Protein AF-A0A969CYG0-F1 (afdb_monomer)

Foldseek 3Di:
DDDDDDDDDDDDDDDLDDPAQQWADWDAFPVGKIKIWHLFQADAAWWDADPVDPPFIWHKDQGTFMWIRDPSDIDGQATRWIWTAGPRSPPIFTWRDWDADPVRWIKTAGFDQFQCVCCVPTVVPQRHQFIWTAPGRRNYHDIGTLDRVSVVLVVCLPQVDDSHFTFAEWDDDPQKTWTDTLGSQFIWIDHVSDDDIDTPDHDHWDFDQDPVPRDTWIWRFRWHYWDADPVRDIDIHTDTDTPDD

Nearest PDB structures (foldseek):
  8s9p-assembly1_B  TM=4.553E-01  e=5.470E-03  Homo sapiens
  8jxd-assembly1_A-2  TM=4.290E-01  e=2.922E-03  Rattus norvegicus
  8h33-assembly1_J  TM=4.291E-01  e=4.910E-02  Homo sapiens
  2qr5-assembly1_A  TM=2.896E-01  e=1.133E-01  unclassified

Sequence (245 aa):
MSETVEIPQVSRIEVIASNLDSPRKLSFSPDGALYVAEAGRGGTGASIPSPSQPGASLFYGATGAITRIQDGVAERVVTGLPSLALPDGSDAAGVNDIEFDADGNAYAIIGLASNPANRDDLLQVPDFSQLIAIDNFDGGSSWTRLRDFGAYEQNNNPDGQDIITNLYDLLIEDNTAYVIDTGANVLLSQRAFGGEPTLETIFPTRIERDPLTGEEVVRQPVPTSVAVGPDGAFYVCLVCCWAGH

Radius of gyration: 19.71 Å; Cα contacts (8 Å, |Δi|>4): 657; chains: 1; bounding box: 73×38×55 Å

Structure (mmCIF, N/CA/C/O backbone):
data_AF-A0A969CYG0-F1
#
_entry.id   AF-A0A969CYG0-F1
#
loop_
_atom_site.group_PDB
_atom_site.id
_atom_site.type_symbol
_atom_site.label_atom_id
_atom_site.label_alt_id
_atom_site.label_comp_id
_atom_site.label_asym_id
_atom_site.label_entity_id
_atom_site.label_seq_id
_atom_site.pdbx_PDB_ins_code
_atom_site.Cartn_x
_atom_site.Cartn_y
_atom_site.Cartn_z
_atom_site.occupancy
_atom_site.B_iso_or_equiv
_atom_site.auth_seq_id
_atom_site.auth_comp_id
_atom_site.auth_asym_id
_atom_site.auth_atom_id
_atom_site.pdbx_PDB_model_num
ATOM 1 N N . MET A 1 1 ? -53.809 1.728 -24.158 1.00 42.84 1 MET A N 1
ATOM 2 C CA . MET A 1 1 ? -52.365 1.904 -24.405 1.00 42.84 1 MET A CA 1
ATOM 3 C C . MET A 1 1 ? -51.788 2.429 -23.107 1.00 42.84 1 MET A C 1
ATOM 5 O O . MET A 1 1 ? -52.297 3.430 -22.627 1.00 42.84 1 MET A O 1
ATOM 9 N N . SER A 1 2 ? -50.875 1.691 -22.480 1.00 45.25 2 SER A N 1
ATOM 10 C CA . SER A 1 2 ? -50.177 2.137 -21.272 1.00 45.25 2 SER A CA 1
ATOM 11 C C . SER A 1 2 ? -48.814 2.632 -21.727 1.00 45.25 2 SER A C 1
ATOM 13 O O . SER A 1 2 ? -48.084 1.855 -22.338 1.00 45.25 2 SER A O 1
ATOM 15 N N . GLU A 1 3 ? -48.503 3.902 -21.494 1.00 59.47 3 GLU A N 1
ATOM 16 C CA . GLU A 1 3 ? -47.151 4.426 -21.675 1.00 59.47 3 GLU A CA 1
ATOM 17 C C . GLU A 1 3 ? -46.355 4.205 -20.390 1.00 59.47 3 GLU A C 1
ATOM 19 O O . GLU A 1 3 ? -46.802 4.556 -19.297 1.00 59.47 3 GLU A O 1
ATOM 24 N N . THR A 1 4 ? -45.181 3.597 -20.530 1.00 55.12 4 THR A N 1
ATOM 25 C CA . THR A 1 4 ? -44.177 3.539 -19.470 1.00 55.12 4 THR A CA 1
ATOM 26 C C . THR A 1 4 ? -43.411 4.857 -19.497 1.00 55.12 4 THR A C 1
ATOM 28 O O . THR A 1 4 ? -42.774 5.180 -20.496 1.00 55.12 4 THR A O 1
ATOM 31 N N . VAL A 1 5 ? -43.487 5.624 -18.411 1.00 61.22 5 VAL A N 1
ATOM 32 C CA . VAL A 1 5 ? -42.670 6.827 -18.210 1.00 61.22 5 VAL A CA 1
ATOM 33 C C . VAL A 1 5 ? -41.430 6.417 -17.422 1.00 61.22 5 VAL A C 1
ATOM 35 O O . VAL A 1 5 ? -41.532 6.077 -16.244 1.00 61.22 5 VAL A O 1
ATOM 38 N N . GLU A 1 6 ? -40.266 6.432 -18.066 1.00 64.25 6 GLU A N 1
ATOM 39 C CA . GLU A 1 6 ? -38.984 6.321 -17.368 1.00 64.25 6 GLU A CA 1
ATOM 40 C C . GLU A 1 6 ? -38.640 7.659 -16.713 1.00 64.25 6 GLU A C 1
ATOM 42 O O . GLU A 1 6 ? -38.578 8.704 -17.364 1.00 64.25 6 GLU A O 1
ATOM 47 N N . ILE A 1 7 ? -38.430 7.626 -15.399 1.00 64.50 7 ILE A N 1
ATOM 48 C CA . ILE A 1 7 ? -37.984 8.781 -14.623 1.00 64.50 7 ILE A CA 1
ATOM 49 C C . ILE A 1 7 ? -36.451 8.740 -14.594 1.00 64.50 7 ILE A C 1
ATOM 51 O O . ILE A 1 7 ? -35.900 7.691 -14.247 1.00 64.50 7 ILE A O 1
ATOM 55 N N . PRO A 1 8 ? -35.740 9.838 -14.909 1.00 66.31 8 PRO A N 1
ATOM 56 C CA . PRO A 1 8 ? -34.286 9.858 -14.831 1.00 66.31 8 PRO A CA 1
ATOM 57 C C . PRO A 1 8 ? -33.829 9.547 -13.402 1.00 66.31 8 PRO A C 1
ATOM 59 O O . PRO A 1 8 ? -34.196 10.251 -12.459 1.00 66.31 8 PRO A O 1
ATOM 62 N N . GLN A 1 9 ? -33.021 8.500 -13.234 1.00 67.88 9 GLN A N 1
ATOM 63 C CA . GLN A 1 9 ? -32.277 8.267 -11.998 1.00 67.88 9 GLN A CA 1
ATOM 64 C C . GLN A 1 9 ? -31.275 9.414 -11.826 1.00 67.88 9 GLN A C 1
ATOM 66 O O . GLN A 1 9 ? -30.280 9.501 -12.543 1.00 67.88 9 GLN A O 1
ATOM 71 N N . VAL A 1 10 ? -31.552 10.326 -10.894 1.00 70.88 10 VAL A N 1
ATOM 72 C CA . VAL A 1 10 ? -30.600 11.372 -10.514 1.00 70.88 10 VAL A CA 1
ATOM 73 C C . VAL A 1 10 ? -29.569 10.737 -9.588 1.00 70.88 10 VAL A C 1
ATOM 75 O O . VAL A 1 10 ? -29.848 10.485 -8.417 1.00 70.88 10 VAL A O 1
ATOM 78 N N . SER A 1 11 ? -28.377 10.463 -10.111 1.00 78.75 11 SER A N 1
ATOM 79 C CA . SER A 1 11 ? -27.238 10.039 -9.299 1.00 78.75 11 SER A CA 1
ATOM 80 C C . SER A 1 11 ? -26.794 11.196 -8.403 1.00 78.75 11 SER A C 1
ATOM 82 O O . SER A 1 11 ? -26.406 12.257 -8.900 1.00 78.75 11 SER A O 1
ATOM 84 N N . ARG A 1 12 ? -26.840 11.001 -7.084 1.00 83.94 12 ARG A N 1
ATOM 85 C CA . ARG A 1 12 ? -26.286 11.938 -6.101 1.00 83.94 12 ARG A CA 1
ATOM 86 C C . ARG A 1 12 ? -24.905 11.445 -5.682 1.00 83.94 12 ARG A C 1
ATOM 88 O O . ARG A 1 12 ? -24.764 10.296 -5.286 1.00 83.94 12 ARG A O 1
ATOM 95 N N . ILE A 1 13 ? -23.912 12.324 -5.763 1.00 88.12 13 ILE A N 1
ATOM 96 C CA . ILE A 1 13 ? -22.575 12.082 -5.215 1.00 88.12 13 ILE A CA 1
ATOM 97 C C . ILE A 1 13 ? -22.562 12.613 -3.783 1.00 88.12 13 ILE A C 1
ATOM 99 O O . ILE A 1 13 ? -23.007 13.735 -3.529 1.00 88.12 13 ILE A O 1
ATOM 103 N N . GLU A 1 14 ? -22.062 11.804 -2.857 1.00 90.56 14 GLU A N 1
ATOM 104 C CA . GLU A 1 14 ? -21.883 12.160 -1.454 1.00 90.56 14 GLU A CA 1
ATOM 105 C C . GLU A 1 14 ? -20.420 11.965 -1.056 1.00 90.56 14 GLU A C 1
ATOM 107 O O . GLU A 1 14 ? -19.785 10.983 -1.437 1.00 90.56 14 GLU A O 1
ATOM 112 N N . VAL A 1 15 ? -19.882 12.925 -0.304 1.00 92.31 15 VAL A N 1
ATOM 113 C CA . VAL A 1 15 ? -18.536 12.838 0.263 1.00 92.31 15 VAL A CA 1
ATOM 114 C C . VAL A 1 15 ? -18.657 12.199 1.641 1.00 92.31 15 VAL A C 1
ATOM 116 O O . VAL A 1 15 ? -19.144 12.840 2.568 1.00 92.31 15 VAL A O 1
ATOM 119 N N . ILE A 1 16 ? -18.214 10.948 1.765 1.00 93.12 16 ILE A N 1
ATOM 120 C CA . ILE A 1 16 ? -18.274 10.179 3.021 1.00 93.12 16 ILE A CA 1
ATOM 121 C C . ILE A 1 16 ? -17.036 10.371 3.913 1.00 93.12 16 ILE A C 1
ATOM 123 O O . ILE A 1 16 ? -17.085 10.097 5.106 1.00 93.12 16 ILE A O 1
ATOM 127 N N . ALA A 1 17 ? -15.933 10.868 3.345 1.00 95.19 17 ALA A N 1
ATOM 128 C CA . ALA A 1 17 ? -14.718 11.251 4.059 1.00 95.19 17 ALA A CA 1
ATOM 129 C C . ALA A 1 17 ? -13.949 12.324 3.272 1.00 95.19 17 ALA A C 1
ATOM 131 O O . ALA A 1 17 ? -14.023 12.391 2.045 1.00 95.19 17 ALA A O 1
ATOM 132 N N . SER A 1 18 ? -13.209 13.178 3.978 1.00 95.56 18 SER A N 1
ATOM 133 C CA . SER A 1 18 ? -12.360 14.226 3.397 1.00 95.56 18 SER A CA 1
ATOM 134 C C . SER A 1 18 ? -11.133 14.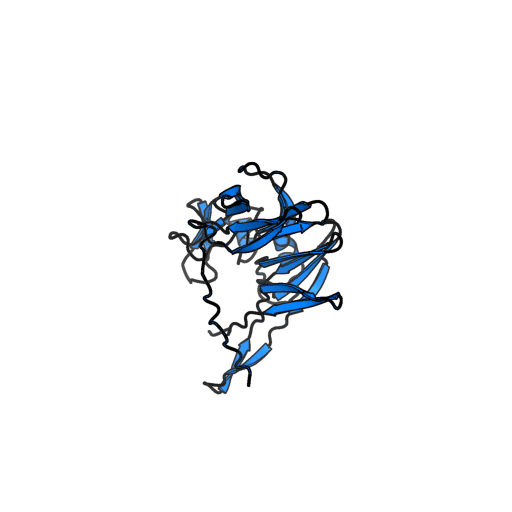464 4.279 1.00 95.56 18 SER A C 1
ATOM 136 O O . SER A 1 18 ? -11.096 13.992 5.413 1.00 95.56 18 SER A O 1
ATOM 138 N N . ASN A 1 19 ? -10.142 15.208 3.774 1.00 95.25 19 ASN A N 1
ATOM 139 C CA . ASN A 1 19 ? -8.866 15.466 4.466 1.00 95.25 19 ASN A CA 1
ATOM 140 C C . ASN A 1 19 ? -8.064 14.187 4.779 1.00 95.25 19 ASN A C 1
ATOM 142 O O . ASN A 1 19 ? -7.380 14.104 5.804 1.00 95.25 19 ASN A O 1
ATOM 146 N N . LEU A 1 20 ? -8.175 13.198 3.888 1.00 97.50 20 LEU A N 1
ATOM 147 C CA . LEU A 1 20 ? -7.344 12.002 3.898 1.00 97.50 20 LEU A CA 1
ATOM 148 C C . LEU A 1 20 ? -5.979 12.303 3.266 1.00 97.50 20 LEU A C 1
ATOM 150 O O . LEU A 1 20 ? -5.883 13.057 2.295 1.00 97.50 20 LEU A O 1
ATOM 154 N N . ASP A 1 21 ? -4.944 11.682 3.808 1.00 98.06 21 ASP A N 1
ATOM 155 C CA . ASP A 1 21 ? -3.547 11.855 3.450 1.00 98.06 21 ASP A CA 1
ATOM 156 C C . ASP A 1 21 ? -3.159 10.801 2.407 1.00 98.06 21 ASP A C 1
ATOM 158 O O . ASP A 1 21 ? -2.820 9.664 2.733 1.00 98.06 21 ASP A O 1
ATOM 162 N N . SER A 1 22 ? -3.230 11.182 1.128 1.00 97.56 22 SER A N 1
ATOM 163 C CA . SER A 1 22 ? -2.937 10.292 -0.005 1.00 97.56 22 SER A CA 1
ATOM 164 C C . SER A 1 22 ? -3.696 8.956 0.083 1.00 97.56 22 SER A C 1
ATOM 166 O O . SER A 1 22 ? -3.056 7.902 0.154 1.00 97.56 22 SER A O 1
ATOM 168 N N . PRO A 1 23 ? -5.047 8.967 0.086 1.00 97.81 23 PRO A N 1
ATOM 169 C CA . PRO A 1 23 ? -5.827 7.736 0.161 1.00 97.81 23 PRO A CA 1
ATOM 170 C C . PRO A 1 23 ? -5.465 6.784 -0.988 1.00 97.81 23 PRO A C 1
ATOM 172 O O . PRO A 1 23 ? -5.135 7.213 -2.102 1.00 97.81 23 PRO A O 1
ATOM 175 N N . ARG A 1 24 ? -5.480 5.488 -0.689 1.00 96.88 24 ARG A N 1
ATOM 176 C CA . ARG A 1 24 ? -5.162 4.381 -1.594 1.00 96.88 24 ARG A CA 1
ATOM 177 C C . ARG A 1 24 ? -6.388 3.479 -1.718 1.00 96.88 24 ARG A C 1
ATOM 179 O O . ARG A 1 24 ? -7.442 3.964 -2.131 1.00 96.88 24 ARG A O 1
ATOM 186 N N . LYS A 1 25 ? -6.254 2.190 -1.409 1.00 96.62 25 LYS A N 1
ATOM 187 C CA . LYS A 1 25 ? -7.344 1.222 -1.493 1.00 96.62 25 LYS A CA 1
ATOM 188 C C . LYS A 1 25 ? -8.284 1.314 -0.297 1.00 96.62 25 LYS A C 1
ATOM 190 O O . LYS A 1 25 ? -8.021 1.997 0.699 1.00 96.62 25 LYS A O 1
ATOM 195 N N . LEU A 1 26 ? -9.428 0.670 -0.480 1.00 96.25 26 LEU A N 1
ATOM 196 C CA . LEU A 1 26 ? -10.540 0.643 0.446 1.00 96.25 26 LEU A CA 1
ATOM 197 C C . LEU A 1 26 ? -11.061 -0.785 0.556 1.00 96.25 26 LEU A C 1
ATOM 199 O O . LEU A 1 26 ? -11.205 -1.452 -0.465 1.00 96.25 26 LEU A O 1
ATOM 203 N N . SER A 1 27 ? -11.372 -1.213 1.774 1.00 97.00 27 SER A N 1
ATOM 204 C CA . SER A 1 27 ? -11.916 -2.544 2.048 1.00 97.00 27 SER A CA 1
ATOM 205 C C . SER A 1 27 ? -12.995 -2.469 3.120 1.00 97.00 27 SER A C 1
ATOM 207 O O . SER A 1 27 ? -12.999 -1.567 3.963 1.00 97.00 27 SER A O 1
ATOM 209 N N . PHE A 1 28 ? -13.942 -3.400 3.062 1.00 97.06 28 PHE A N 1
ATOM 210 C CA . PHE A 1 28 ? -14.962 -3.555 4.087 1.00 97.06 28 PHE A CA 1
ATOM 211 C C . PHE A 1 28 ? -14.534 -4.635 5.072 1.00 97.06 28 PHE A C 1
ATOM 213 O O . PHE A 1 28 ? -14.214 -5.755 4.683 1.00 97.06 28 PHE A O 1
ATOM 220 N N . SER A 1 29 ? -14.610 -4.325 6.357 1.00 95.94 29 SER A N 1
ATOM 221 C CA . SER A 1 29 ? -14.501 -5.333 7.407 1.00 95.94 29 SER A CA 1
ATOM 222 C C . SER A 1 29 ? -15.770 -6.198 7.483 1.00 95.94 29 SER A C 1
ATOM 224 O O . SER A 1 29 ? -16.845 -5.779 7.035 1.00 95.94 29 SER A O 1
ATOM 226 N N . PRO A 1 30 ? -15.708 -7.385 8.119 1.00 94.38 30 PRO A N 1
ATOM 227 C CA . PRO A 1 30 ? -16.876 -8.254 8.298 1.00 94.38 30 PRO A CA 1
ATOM 228 C C . PRO A 1 30 ? -18.048 -7.626 9.073 1.00 94.38 30 PRO A C 1
ATOM 230 O O . PRO A 1 30 ? -19.185 -8.076 8.938 1.00 94.38 30 PRO A O 1
ATOM 233 N N . ASP A 1 31 ? -17.798 -6.588 9.878 1.00 91.19 31 ASP A N 1
ATOM 234 C CA . ASP A 1 31 ? -18.834 -5.824 10.589 1.00 91.19 31 ASP A CA 1
ATOM 235 C C . ASP A 1 31 ? -19.474 -4.708 9.733 1.00 91.19 31 ASP A C 1
ATOM 237 O O . ASP A 1 31 ? -20.409 -4.041 10.182 1.00 91.19 31 ASP A O 1
ATOM 241 N N . GLY A 1 32 ? -19.013 -4.530 8.490 1.00 95.06 32 GLY A N 1
ATOM 242 C CA . GLY A 1 32 ? -19.562 -3.596 7.510 1.00 95.06 32 GLY A CA 1
ATOM 243 C C . GLY A 1 32 ? -18.992 -2.178 7.565 1.00 95.06 32 GLY A C 1
ATOM 244 O O . GLY A 1 32 ? -19.466 -1.319 6.817 1.00 95.06 32 GLY A O 1
ATOM 245 N N . ALA A 1 33 ? -17.997 -1.902 8.412 1.00 97.25 33 ALA A N 1
ATOM 246 C CA . ALA A 1 33 ? -17.275 -0.634 8.363 1.00 97.25 33 ALA A CA 1
ATOM 247 C C . ALA A 1 33 ? -16.368 -0.558 7.122 1.00 97.25 33 ALA A C 1
ATOM 249 O O . ALA A 1 33 ? -15.815 -1.558 6.666 1.00 97.25 33 ALA A O 1
ATOM 250 N N . LEU A 1 34 ? -16.215 0.644 6.562 1.00 98.00 34 LEU A N 1
ATOM 251 C CA . LEU A 1 34 ? -15.335 0.889 5.420 1.00 98.00 34 LEU A CA 1
ATOM 252 C C . LEU A 1 34 ? -13.984 1.397 5.915 1.00 98.00 34 LEU A C 1
ATOM 254 O O . LEU A 1 34 ? -13.924 2.386 6.639 1.00 98.00 34 LEU A O 1
ATOM 258 N N . TYR A 1 35 ? -12.901 0.768 5.489 1.00 98.56 35 TYR A N 1
ATOM 259 C CA . TYR A 1 35 ? -11.541 1.163 5.821 1.00 98.56 35 TYR A CA 1
ATOM 260 C C . TYR A 1 35 ? -10.844 1.742 4.596 1.00 98.56 35 TYR A C 1
ATOM 262 O O . TYR A 1 35 ? -11.078 1.300 3.475 1.00 98.56 35 TYR A O 1
ATOM 270 N N . VAL A 1 36 ? -9.994 2.743 4.810 1.00 98.62 36 VAL A N 1
ATOM 271 C CA . VAL A 1 36 ? -9.200 3.406 3.775 1.00 98.62 36 VAL A CA 1
ATOM 272 C C . VAL A 1 36 ? -7.744 3.422 4.213 1.00 98.62 36 VAL A C 1
ATOM 274 O O . VAL A 1 36 ? -7.421 3.958 5.276 1.00 98.62 36 VAL A O 1
ATOM 277 N N . ALA A 1 37 ? -6.868 2.866 3.381 1.00 98.69 37 ALA A N 1
ATOM 278 C CA . ALA A 1 37 ? -5.429 3.005 3.545 1.00 98.69 37 ALA A CA 1
ATOM 279 C C . ALA A 1 37 ? -4.991 4.414 3.119 1.00 98.69 37 ALA A C 1
ATOM 281 O O . ALA A 1 37 ? -5.333 4.889 2.035 1.00 98.69 37 ALA A O 1
ATOM 282 N N . GLU A 1 38 ? -4.229 5.094 3.967 1.00 98.69 38 GLU A N 1
ATOM 283 C CA . GLU A 1 38 ? -3.661 6.414 3.704 1.00 98.69 38 GLU A CA 1
ATOM 284 C C . GLU A 1 38 ? -2.141 6.298 3.632 1.00 98.69 38 GLU A C 1
ATOM 286 O O . GLU A 1 38 ? -1.477 6.121 4.657 1.00 98.69 38 GLU A O 1
ATOM 291 N N . ALA A 1 39 ? -1.573 6.443 2.429 1.00 98.69 39 ALA A N 1
ATOM 292 C CA . ALA A 1 39 ? -0.124 6.359 2.235 1.00 98.69 39 ALA A CA 1
ATOM 293 C C . ALA A 1 39 ? 0.636 7.454 3.002 1.00 98.69 39 ALA A C 1
ATOM 295 O O . ALA A 1 39 ? 1.838 7.320 3.224 1.00 98.69 39 ALA A O 1
ATOM 296 N N . GLY A 1 40 ? -0.050 8.523 3.416 1.00 98.50 40 GLY A N 1
ATOM 297 C CA . GLY A 1 40 ? 0.502 9.610 4.211 1.00 98.50 40 GLY A CA 1
ATOM 298 C C . GLY A 1 40 ? 0.994 10.785 3.366 1.00 98.50 40 GLY A C 1
ATOM 299 O O . GLY A 1 40 ? 0.609 10.973 2.208 1.00 98.50 40 GLY A O 1
ATOM 300 N N . ARG A 1 41 ? 1.838 11.613 3.983 1.00 98.38 41 ARG A N 1
ATOM 301 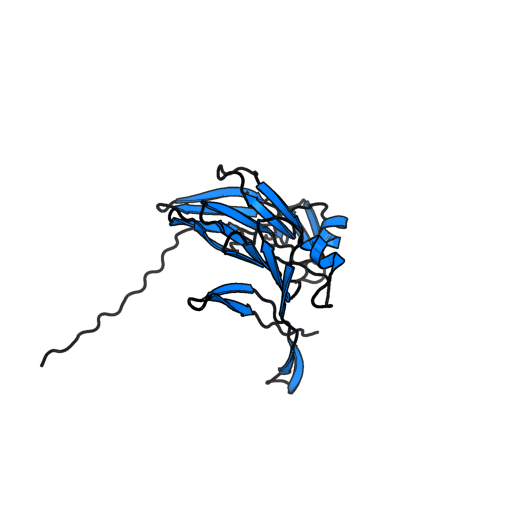C CA . ARG A 1 41 ? 2.385 12.855 3.407 1.00 98.38 41 ARG A CA 1
ATOM 302 C C . ARG A 1 41 ? 3.909 12.933 3.514 1.00 98.38 41 ARG A C 1
ATOM 304 O O . ARG A 1 41 ? 4.470 14.017 3.377 1.00 98.38 41 ARG A O 1
ATOM 311 N N . GLY A 1 42 ? 4.581 11.821 3.818 1.00 98.12 42 GLY A N 1
ATOM 312 C CA . GLY A 1 42 ? 6.008 11.817 4.131 1.00 98.12 42 GLY A CA 1
ATOM 313 C C . GLY A 1 42 ? 6.324 12.630 5.388 1.00 98.12 42 GLY A C 1
ATOM 314 O O . GLY A 1 42 ? 5.519 12.695 6.325 1.00 98.12 42 GLY A O 1
ATOM 315 N N . GLY A 1 43 ? 7.508 13.240 5.428 1.00 97.88 43 GLY A N 1
ATOM 316 C CA . GLY A 1 43 ? 7.952 14.061 6.552 1.00 97.88 43 GLY A CA 1
ATOM 317 C C . GLY A 1 43 ? 9.273 14.778 6.294 1.00 97.88 43 GLY A C 1
ATOM 318 O O . GLY A 1 43 ? 9.572 15.181 5.177 1.00 97.88 43 GLY A O 1
ATOM 319 N N . THR A 1 44 ? 10.064 14.965 7.348 1.00 97.25 44 THR A N 1
ATOM 320 C CA . THR A 1 44 ? 11.377 15.636 7.291 1.00 97.25 44 THR A CA 1
ATOM 321 C C . THR A 1 44 ? 12.519 14.711 7.720 1.00 97.25 44 THR A C 1
ATOM 323 O O . THR A 1 44 ? 13.563 15.186 8.166 1.00 97.25 44 THR A O 1
ATOM 326 N N . GLY A 1 45 ? 12.287 13.396 7.700 1.00 97.38 45 GLY A N 1
ATOM 327 C CA . GLY A 1 45 ? 13.254 12.374 8.090 1.00 97.38 45 GLY A CA 1
ATOM 328 C C . GLY A 1 45 ? 14.281 12.066 7.001 1.00 97.38 45 GLY A C 1
ATOM 329 O O . GLY A 1 45 ? 14.526 12.872 6.103 1.00 97.38 45 GLY A O 1
ATOM 330 N N . ALA A 1 46 ? 14.881 10.874 7.088 1.00 97.88 46 ALA A N 1
ATOM 331 C CA . ALA A 1 46 ? 15.754 10.343 6.043 1.00 97.88 46 ALA A CA 1
ATOM 332 C C . ALA A 1 46 ? 15.029 10.287 4.690 1.00 97.88 46 ALA A C 1
ATOM 334 O O . ALA A 1 46 ? 13.799 10.243 4.631 1.00 97.88 46 ALA A O 1
ATOM 335 N N . SER A 1 47 ? 15.793 10.295 3.602 1.00 97.69 47 SER A N 1
ATOM 336 C CA . SER A 1 47 ? 15.234 10.385 2.257 1.00 97.69 47 SER A CA 1
ATOM 337 C C . SER A 1 47 ? 15.839 9.373 1.303 1.00 97.69 47 SER A C 1
ATOM 339 O O . SER A 1 47 ? 17.019 9.043 1.426 1.00 97.69 47 SER A O 1
ATOM 341 N N . ILE A 1 48 ? 15.066 8.988 0.293 1.00 97.81 48 ILE A N 1
ATOM 342 C CA . ILE A 1 48 ? 15.531 8.197 -0.852 1.00 97.81 48 ILE A CA 1
ATOM 343 C C . ILE A 1 48 ? 15.303 8.955 -2.158 1.00 97.81 48 ILE A C 1
ATOM 345 O O . ILE A 1 48 ? 14.459 9.854 -2.189 1.00 97.81 48 ILE A O 1
ATOM 349 N N . PRO A 1 49 ? 16.024 8.613 -3.240 1.00 96.62 49 PRO A N 1
ATOM 350 C CA . PRO A 1 49 ? 15.738 9.163 -4.559 1.00 96.62 49 PRO A CA 1
ATOM 351 C C . PRO A 1 49 ? 14.288 8.890 -4.973 1.00 96.62 49 PRO A C 1
ATOM 353 O O . PRO A 1 49 ? 13.779 7.789 -4.760 1.00 96.62 49 PRO A O 1
ATOM 356 N N . SER A 1 50 ? 13.631 9.884 -5.574 1.00 94.38 50 SER A N 1
ATOM 357 C CA . SER A 1 50 ? 12.309 9.687 -6.169 1.00 94.38 50 SER A CA 1
ATOM 358 C C . SER A 1 50 ? 12.418 8.787 -7.410 1.00 94.38 50 SER A C 1
ATOM 360 O O . SER A 1 50 ? 13.273 9.041 -8.264 1.00 94.38 50 SER A O 1
ATOM 362 N N . PRO A 1 51 ? 11.557 7.759 -7.542 1.00 88.19 51 PRO A N 1
ATOM 363 C CA . PRO A 1 51 ? 11.510 6.919 -8.738 1.00 88.19 51 PRO A CA 1
ATOM 364 C C . PRO A 1 51 ? 10.862 7.641 -9.932 1.00 88.19 51 PRO A C 1
ATOM 366 O O . PRO A 1 51 ? 11.089 7.262 -11.076 1.00 88.19 51 PRO A O 1
ATOM 369 N N . SER A 1 52 ? 10.048 8.669 -9.675 1.00 86.62 52 SER A N 1
ATOM 370 C CA . SER A 1 52 ? 9.217 9.354 -10.671 1.00 86.62 52 SER A CA 1
ATOM 371 C C . SER A 1 52 ? 9.804 10.698 -11.119 1.00 86.62 52 SER A C 1
ATOM 373 O O . SER A 1 52 ? 9.509 11.170 -12.218 1.00 86.62 52 SER A O 1
ATOM 375 N N . GLN A 1 53 ? 10.651 11.319 -10.288 1.00 91.88 53 GLN A N 1
ATOM 376 C CA . GLN A 1 53 ? 11.194 12.652 -10.526 1.00 91.88 53 GLN A CA 1
ATOM 377 C C . GLN A 1 53 ? 12.726 12.679 -10.359 1.00 91.88 53 GLN A C 1
ATOM 379 O O . GLN A 1 53 ? 13.236 12.770 -9.237 1.00 91.88 53 GLN A O 1
ATOM 384 N N . PRO A 1 54 ? 13.491 12.665 -11.470 1.00 90.50 54 PRO A N 1
ATOM 385 C CA . PRO A 1 54 ? 14.950 12.692 -11.430 1.00 90.50 54 PRO A CA 1
ATOM 386 C C . PRO A 1 54 ? 15.510 13.870 -10.622 1.00 90.50 54 PRO A C 1
ATOM 388 O O . PRO A 1 54 ? 15.172 15.030 -10.858 1.00 90.50 54 PRO A O 1
ATOM 391 N N . GLY A 1 55 ? 16.401 13.568 -9.675 1.00 93.56 55 GLY A N 1
ATOM 392 C CA . GLY A 1 55 ? 17.048 14.560 -8.809 1.00 93.56 55 GLY A CA 1
ATOM 393 C C . GLY A 1 55 ? 16.204 15.040 -7.623 1.00 93.56 55 GLY A C 1
ATOM 394 O O . GLY A 1 55 ? 16.720 15.801 -6.804 1.00 93.56 55 GLY A O 1
ATOM 395 N N . ALA A 1 56 ? 14.950 14.599 -7.502 1.00 96.50 56 ALA A N 1
ATOM 396 C CA . ALA A 1 56 ? 14.142 14.810 -6.306 1.00 96.50 56 ALA A CA 1
ATOM 397 C C . ALA A 1 56 ? 14.328 13.664 -5.298 1.00 96.50 56 ALA A C 1
ATOM 399 O O . ALA A 1 56 ? 14.753 12.561 -5.652 1.00 96.50 56 ALA A O 1
ATOM 400 N N . SER A 1 57 ? 13.964 13.929 -4.043 1.00 97.56 57 SER A N 1
ATOM 401 C CA . SER A 1 57 ? 13.990 12.942 -2.963 1.00 97.56 57 SER A CA 1
ATOM 402 C C . SER A 1 57 ? 12.632 12.851 -2.281 1.00 97.56 57 SER A C 1
ATOM 404 O O . SER A 1 57 ? 11.981 13.874 -2.055 1.00 97.56 57 SER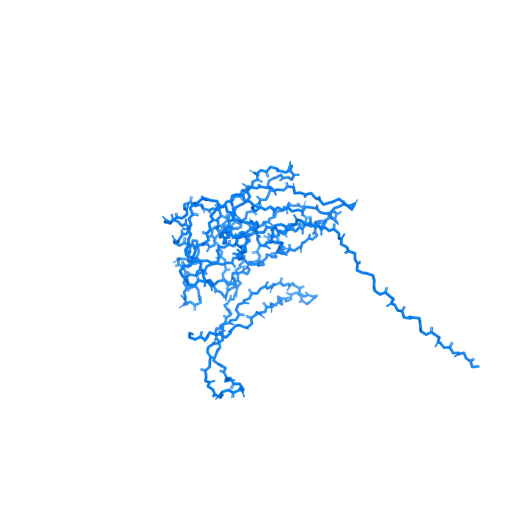 A O 1
ATOM 406 N N . LEU A 1 58 ? 12.241 11.634 -1.913 1.00 98.25 58 LEU A N 1
ATOM 407 C CA . LEU A 1 58 ? 11.102 11.372 -1.041 1.00 98.25 58 LEU A CA 1
ATOM 408 C C . LEU A 1 58 ? 11.588 11.330 0.407 1.00 98.25 58 LEU A C 1
ATOM 410 O O . LEU A 1 58 ? 12.569 10.648 0.705 1.00 98.25 58 LEU A O 1
ATOM 414 N N . PHE A 1 59 ? 10.916 12.047 1.303 1.00 98.38 59 PHE A N 1
ATOM 415 C CA . PHE A 1 59 ? 11.304 12.193 2.702 1.00 98.38 59 PHE A CA 1
ATOM 416 C C . PHE A 1 59 ? 10.385 11.403 3.620 1.00 98.38 59 PHE A C 1
ATOM 418 O O . PHE A 1 59 ? 9.158 11.460 3.510 1.00 98.38 59 PHE A O 1
ATOM 425 N N . TYR A 1 60 ? 10.999 10.696 4.560 1.00 98.69 60 TYR A N 1
ATOM 426 C CA . TYR A 1 60 ? 10.299 9.855 5.510 1.00 98.69 60 TYR A CA 1
ATOM 427 C C . TYR A 1 60 ? 9.548 10.673 6.566 1.00 98.69 60 TYR A C 1
ATOM 429 O O . TYR A 1 60 ? 10.069 11.639 7.133 1.00 98.69 60 TYR A O 1
ATOM 437 N N . GLY A 1 61 ? 8.346 10.212 6.895 1.00 98.38 61 GLY A N 1
ATOM 438 C CA . GLY A 1 61 ? 7.619 10.562 8.105 1.00 98.38 61 GLY A CA 1
ATOM 439 C C . GLY A 1 61 ? 6.641 9.455 8.480 1.00 98.38 61 GLY A C 1
ATOM 440 O O . GLY A 1 61 ? 6.082 8.788 7.619 1.00 98.38 61 GLY A O 1
ATOM 441 N N . ALA A 1 62 ? 6.406 9.264 9.775 1.00 98.12 62 ALA A N 1
ATOM 442 C CA . ALA A 1 62 ? 5.399 8.333 10.285 1.00 98.12 62 ALA A CA 1
ATOM 443 C C . ALA A 1 62 ? 3.990 8.952 10.164 1.00 98.12 62 ALA A C 1
ATOM 445 O O . ALA A 1 62 ? 3.354 9.288 11.162 1.00 98.12 62 ALA A O 1
ATOM 446 N N . THR A 1 63 ? 3.556 9.219 8.931 1.00 98.56 63 THR A N 1
ATOM 447 C CA . THR A 1 63 ? 2.290 9.906 8.617 1.00 98.56 63 THR A CA 1
ATOM 448 C C . THR A 1 63 ? 1.286 9.023 7.886 1.00 98.56 63 THR A C 1
ATOM 450 O O . THR A 1 63 ? 0.184 9.484 7.601 1.00 98.56 63 THR A O 1
ATOM 453 N N . GLY A 1 64 ? 1.632 7.763 7.607 1.00 98.62 64 GLY A N 1
ATOM 454 C CA . GLY A 1 64 ? 0.684 6.784 7.094 1.00 98.62 64 GLY A CA 1
ATOM 455 C C . GLY A 1 64 ? -0.366 6.432 8.148 1.00 98.62 64 GLY A C 1
ATOM 456 O O . GLY A 1 64 ? -0.099 6.458 9.359 1.00 98.62 64 GLY A O 1
ATOM 457 N N . ALA A 1 65 ? -1.565 6.097 7.686 1.00 98.69 65 ALA A N 1
ATOM 458 C CA . ALA A 1 65 ? -2.695 5.805 8.555 1.00 98.69 65 ALA A CA 1
ATOM 459 C C . ALA A 1 65 ? -3.685 4.829 7.914 1.00 98.69 65 ALA A C 1
ATOM 461 O O . ALA A 1 65 ? -3.668 4.587 6.709 1.00 98.69 65 ALA A O 1
ATOM 462 N N . ILE A 1 66 ? -4.571 4.291 8.743 1.00 98.75 66 ILE A N 1
ATOM 463 C CA . ILE A 1 66 ? -5.780 3.601 8.302 1.00 98.75 66 ILE A CA 1
ATOM 464 C C . ILE A 1 66 ? -6.965 4.368 8.881 1.00 98.75 66 ILE A C 1
ATOM 466 O O . ILE A 1 66 ? -7.086 4.509 10.103 1.00 98.75 66 ILE A O 1
ATOM 470 N N . THR A 1 67 ? -7.837 4.859 8.005 1.00 98.69 67 THR A N 1
ATOM 471 C CA . THR A 1 67 ? -9.092 5.511 8.384 1.00 98.69 67 THR A CA 1
ATOM 472 C C . THR A 1 67 ? -10.238 4.512 8.342 1.00 98.69 67 THR A C 1
ATOM 474 O O . THR A 1 67 ? -10.411 3.824 7.344 1.00 98.69 67 THR A O 1
ATOM 477 N N . ARG A 1 68 ? -11.053 4.470 9.397 1.00 98.31 68 ARG A N 1
ATOM 478 C CA . ARG A 1 68 ? -12.348 3.787 9.428 1.00 98.31 68 ARG A CA 1
ATOM 479 C C . ARG A 1 68 ? -13.463 4.796 9.183 1.00 98.31 68 ARG A C 1
ATOM 481 O O . ARG A 1 68 ? -13.459 5.879 9.762 1.00 98.31 68 ARG A O 1
ATOM 488 N N . ILE A 1 69 ? -14.429 4.413 8.362 1.00 98.19 69 ILE A N 1
ATOM 489 C CA . ILE A 1 69 ? -15.666 5.131 8.084 1.00 98.19 69 ILE A CA 1
ATOM 490 C C . ILE A 1 69 ? -16.824 4.229 8.512 1.00 98.19 69 ILE A C 1
ATOM 492 O O . ILE A 1 69 ? -17.079 3.190 7.900 1.00 98.19 69 ILE A O 1
ATOM 496 N N . GLN A 1 70 ? -17.530 4.626 9.566 1.00 96.38 70 GLN A N 1
ATOM 497 C CA . GLN A 1 70 ? -18.664 3.885 10.114 1.00 96.38 70 GLN A CA 1
ATOM 498 C C . GLN A 1 70 ? -19.696 4.868 10.662 1.00 96.38 70 GLN A C 1
ATOM 500 O O . GLN A 1 70 ? -19.338 5.875 11.269 1.00 96.38 70 GLN A O 1
ATOM 505 N N . ASP A 1 71 ? -20.979 4.616 10.393 1.00 94.25 71 ASP A N 1
ATOM 506 C CA . ASP A 1 71 ? -22.097 5.444 10.870 1.00 94.25 71 ASP A CA 1
ATOM 507 C C . ASP A 1 71 ? -21.943 6.952 10.573 1.00 94.25 71 ASP A C 1
ATOM 509 O O . ASP A 1 71 ? -22.338 7.818 11.354 1.00 94.25 71 ASP A O 1
ATOM 513 N N . GLY A 1 72 ? -21.357 7.276 9.413 1.00 92.31 72 GLY A N 1
ATOM 514 C CA . GLY A 1 72 ? -21.117 8.653 8.964 1.00 92.31 72 GLY A CA 1
ATOM 515 C C . GLY A 1 72 ? -19.928 9.353 9.633 1.00 92.31 72 GLY A C 1
ATOM 516 O O . GLY A 1 72 ? -19.736 10.551 9.423 1.00 92.31 72 GLY A O 1
ATOM 517 N N . VAL A 1 73 ? -19.128 8.635 10.423 1.00 95.69 73 VAL A N 1
ATOM 518 C CA . VAL A 1 73 ? -17.925 9.149 11.086 1.00 95.69 73 VAL A CA 1
ATOM 519 C C . VAL A 1 73 ? -16.690 8.556 10.423 1.00 95.69 73 VAL A C 1
ATOM 521 O O . VAL A 1 73 ? -16.576 7.341 10.312 1.00 95.69 73 VAL A O 1
ATOM 524 N N . ALA A 1 74 ? -15.766 9.423 10.005 1.00 97.69 74 ALA A N 1
ATOM 525 C CA . ALA A 1 74 ? -14.448 9.044 9.510 1.00 97.69 74 ALA A CA 1
ATOM 526 C C . ALA A 1 74 ? -13.383 9.352 10.574 1.00 97.69 74 ALA A C 1
ATOM 528 O O . ALA A 1 74 ? -13.263 10.498 11.014 1.00 97.69 74 ALA A O 1
ATOM 529 N N . GLU A 1 75 ? -12.603 8.350 10.971 1.00 97.75 75 GLU A N 1
ATOM 530 C CA . GLU A 1 75 ? -11.564 8.472 11.996 1.00 97.75 75 GLU A CA 1
ATOM 531 C C . GLU A 1 75 ? -10.324 7.633 11.669 1.00 97.75 75 GLU A C 1
ATOM 533 O O . GLU A 1 75 ? -10.427 6.500 11.203 1.00 97.75 75 GLU A O 1
ATOM 538 N N . ARG A 1 76 ? -9.132 8.173 11.949 1.00 98.19 76 ARG A N 1
ATOM 539 C CA . ARG A 1 76 ? -7.879 7.415 11.845 1.00 98.19 76 ARG A CA 1
ATOM 540 C C . ARG A 1 76 ? -7.758 6.480 13.038 1.00 98.19 76 ARG A C 1
ATOM 542 O O . ARG A 1 76 ? -7.508 6.929 14.153 1.00 98.19 76 ARG A O 1
ATOM 549 N N . VAL A 1 77 ? -7.936 5.192 12.782 1.00 98.06 77 VAL A N 1
ATOM 550 C CA . VAL A 1 77 ? -7.923 4.124 13.790 1.00 98.06 77 VAL A CA 1
ATOM 551 C C . VAL A 1 77 ? -6.559 3.455 13.928 1.00 98.06 77 VAL A C 1
ATOM 553 O O . VAL A 1 77 ? -6.302 2.807 14.936 1.00 98.06 77 VAL A O 1
ATOM 556 N N . VAL A 1 78 ? -5.671 3.651 12.952 1.00 98.50 78 VAL A N 1
ATOM 557 C CA . VAL A 1 78 ? -4.241 3.331 13.044 1.00 98.50 78 VAL A CA 1
ATOM 558 C C . VAL A 1 78 ? -3.472 4.531 12.518 1.00 98.50 78 VAL A C 1
ATOM 560 O O . VAL A 1 78 ? -3.823 5.076 11.470 1.00 98.50 78 VAL A O 1
ATOM 563 N N . THR A 1 79 ? -2.427 4.952 13.224 1.00 98.44 79 THR A N 1
ATOM 564 C CA . THR A 1 79 ? -1.565 6.066 12.807 1.00 98.44 79 THR A CA 1
ATOM 565 C C . THR A 1 79 ? -0.094 5.725 12.998 1.00 98.44 79 THR A C 1
ATOM 567 O O . THR A 1 79 ? 0.251 4.756 13.668 1.00 98.44 79 THR A O 1
ATOM 570 N N . GLY A 1 80 ? 0.800 6.525 12.419 1.00 98.19 80 GLY A N 1
A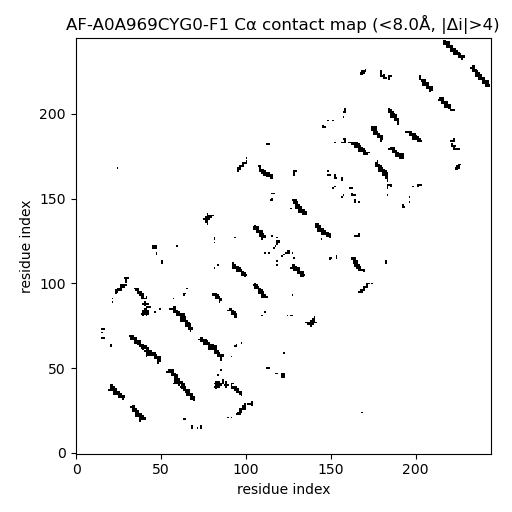TOM 571 C CA . GLY A 1 80 ? 2.243 6.344 12.583 1.00 98.19 80 GLY A CA 1
ATOM 572 C C . GLY A 1 80 ? 2.854 5.298 11.652 1.00 98.19 80 GLY A C 1
ATOM 573 O O . GLY A 1 80 ? 4.028 4.969 11.813 1.00 98.19 80 GLY A O 1
ATOM 574 N N . LEU A 1 81 ? 2.095 4.793 10.673 1.00 98.69 81 LEU A N 1
ATOM 575 C CA . LEU A 1 81 ? 2.632 3.904 9.645 1.00 98.69 81 LEU A CA 1
ATOM 576 C C . LEU A 1 81 ? 3.678 4.655 8.801 1.00 98.69 81 LEU A C 1
ATOM 578 O O . LEU A 1 81 ? 3.588 5.881 8.638 1.00 98.69 81 LEU A O 1
ATOM 582 N N . PRO A 1 82 ? 4.688 3.948 8.271 1.00 98.38 82 PRO A N 1
ATOM 583 C CA . PRO A 1 82 ? 5.748 4.576 7.499 1.00 98.38 82 PRO A CA 1
ATOM 584 C C . 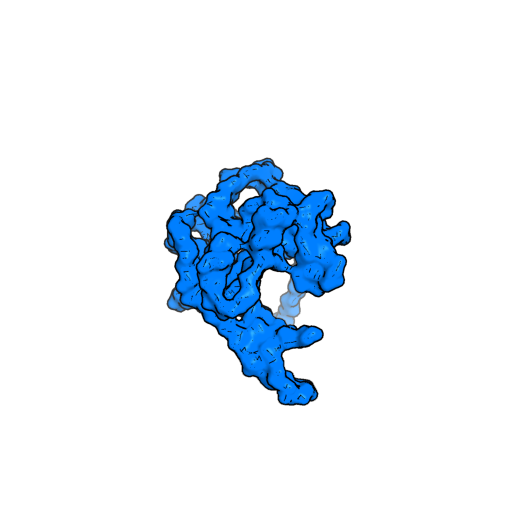PRO A 1 82 ? 5.197 5.216 6.217 1.00 98.38 82 PRO A C 1
ATOM 586 O O . PRO A 1 82 ? 4.372 4.635 5.512 1.00 98.38 82 PRO A O 1
ATOM 589 N N . SER A 1 83 ? 5.669 6.427 5.923 1.00 98.75 83 SER A N 1
ATOM 590 C CA . SER A 1 83 ? 5.313 7.192 4.730 1.00 98.75 83 SER A CA 1
ATOM 591 C C . SER A 1 83 ? 6.544 7.886 4.158 1.00 98.75 83 SER A C 1
ATOM 593 O O . SER A 1 83 ? 7.385 8.403 4.895 1.00 98.75 83 SER A O 1
ATOM 595 N N . LEU A 1 84 ? 6.645 7.906 2.839 1.00 98.69 84 LEU A N 1
ATOM 596 C CA . LEU A 1 84 ? 7.598 8.673 2.046 1.00 98.69 84 LEU A CA 1
ATOM 597 C C . LEU A 1 84 ? 6.796 9.570 1.121 1.00 98.69 84 LEU A C 1
ATOM 599 O O . LEU A 1 84 ? 5.814 9.109 0.561 1.00 98.69 84 LEU A O 1
ATOM 603 N N . ALA A 1 85 ? 7.203 10.819 0.933 1.00 98.38 85 ALA A N 1
ATOM 604 C CA . ALA A 1 85 ? 6.589 11.698 -0.059 1.00 98.38 85 ALA A CA 1
ATOM 605 C C . ALA A 1 85 ? 7.559 12.805 -0.471 1.00 98.38 85 ALA A C 1
ATOM 607 O O . ALA A 1 85 ? 8.545 13.072 0.225 1.00 98.38 85 ALA A O 1
ATOM 608 N N . LEU A 1 86 ? 7.263 13.482 -1.576 1.00 97.94 86 LEU A N 1
ATOM 609 C CA . LEU A 1 86 ? 7.922 14.740 -1.917 1.00 97.94 86 LEU A CA 1
ATOM 610 C C . LEU A 1 86 ? 7.659 15.795 -0.820 1.00 97.94 86 LEU A C 1
ATOM 612 O O . LEU A 1 86 ? 6.695 15.666 -0.062 1.00 97.94 86 LEU A O 1
ATOM 616 N N . PRO A 1 87 ? 8.476 16.864 -0.710 1.00 96.69 87 PRO A N 1
ATOM 617 C CA . PRO A 1 87 ? 8.309 17.882 0.337 1.00 96.69 87 PRO A CA 1
ATOM 618 C C . PRO A 1 87 ? 6.932 18.565 0.390 1.00 96.69 87 PRO A C 1
ATOM 620 O O . PRO A 1 87 ? 6.572 19.133 1.419 1.00 96.69 87 PRO A O 1
ATOM 623 N N . ASP A 1 88 ? 6.173 18.542 -0.708 1.00 95.38 88 ASP A N 1
ATOM 624 C CA . ASP A 1 88 ? 4.804 19.063 -0.788 1.00 95.38 88 ASP A CA 1
ATOM 625 C C . ASP A 1 88 ? 3.722 18.028 -0.411 1.00 95.38 88 ASP A C 1
ATOM 627 O O . ASP A 1 88 ? 2.534 18.352 -0.408 1.00 95.38 88 ASP A O 1
ATOM 631 N N . GLY A 1 89 ? 4.124 16.804 -0.060 1.00 95.38 89 GLY A N 1
ATOM 632 C CA . GLY A 1 89 ? 3.256 15.681 0.292 1.00 95.38 89 GLY A CA 1
ATOM 633 C C . GLY A 1 89 ? 2.756 14.864 -0.902 1.00 95.38 89 GLY A C 1
ATOM 634 O O . GLY A 1 89 ? 1.987 13.926 -0.697 1.00 95.38 89 GLY A O 1
ATOM 635 N N . SER A 1 90 ? 3.161 15.199 -2.130 1.00 95.38 90 SER A N 1
ATOM 636 C CA . SER A 1 90 ? 2.805 14.438 -3.330 1.00 95.38 90 SER A CA 1
ATOM 637 C C . SER A 1 90 ? 3.678 13.189 -3.514 1.00 95.38 90 SER A C 1
ATOM 639 O O . SER A 1 90 ? 4.676 12.998 -2.819 1.00 95.38 90 SER A O 1
ATOM 641 N N . ASP A 1 91 ? 3.272 12.316 -4.442 1.00 94.19 91 ASP A N 1
ATOM 642 C CA . ASP A 1 91 ? 3.970 11.064 -4.776 1.00 94.19 91 ASP A CA 1
ATOM 643 C C . ASP A 1 91 ? 4.252 10.166 -3.557 1.00 94.19 91 ASP A C 1
ATOM 645 O O . ASP A 1 91 ? 5.348 9.643 -3.360 1.00 94.19 91 ASP A O 1
ATOM 649 N N . ALA A 1 92 ? 3.251 10.045 -2.680 1.00 97.19 92 ALA A N 1
ATOM 650 C CA . ALA A 1 92 ? 3.422 9.325 -1.431 1.00 97.19 92 ALA A CA 1
ATOM 651 C C . ALA A 1 92 ? 3.550 7.799 -1.635 1.00 97.19 92 ALA A C 1
ATOM 653 O O . ALA A 1 92 ? 2.757 7.190 -2.355 1.00 97.19 92 ALA A O 1
ATOM 654 N N . ALA A 1 93 ? 4.474 7.163 -0.922 1.00 97.44 93 ALA A N 1
ATOM 655 C CA . ALA A 1 93 ? 4.562 5.716 -0.744 1.00 97.44 93 ALA A CA 1
ATOM 656 C C . ALA A 1 93 ? 4.385 5.378 0.744 1.00 97.44 93 ALA A C 1
ATOM 658 O O . ALA A 1 93 ? 4.914 6.072 1.610 1.00 97.44 93 ALA A O 1
ATOM 659 N N . GLY A 1 94 ? 3.623 4.332 1.050 1.00 98.31 94 GLY A N 1
ATOM 660 C CA . GLY A 1 94 ? 3.253 3.967 2.416 1.00 98.31 94 GLY A CA 1
ATOM 661 C C . GLY A 1 94 ? 2.278 2.796 2.413 1.00 98.31 94 GLY A C 1
ATOM 662 O O . GLY A 1 94 ? 2.351 1.936 1.535 1.00 98.31 94 GLY A O 1
ATOM 663 N N . VAL A 1 95 ? 1.352 2.756 3.373 1.00 98.62 95 VAL A N 1
ATOM 664 C CA . VAL A 1 95 ? 0.288 1.742 3.366 1.00 98.62 95 VAL A CA 1
ATOM 665 C C . VAL A 1 95 ? -0.590 1.904 2.120 1.00 98.62 95 VAL A C 1
ATOM 667 O O . VAL A 1 95 ? -1.140 2.977 1.870 1.00 98.62 95 VAL A O 1
ATOM 670 N N . ASN A 1 96 ? -0.675 0.847 1.313 1.00 98.38 96 ASN A N 1
ATOM 671 C CA . ASN A 1 96 ? -1.435 0.855 0.062 1.00 98.38 96 ASN A CA 1
ATOM 672 C C . ASN A 1 96 ? -2.787 0.166 0.203 1.00 98.38 96 ASN A C 1
ATOM 674 O O . ASN A 1 96 ? -3.729 0.559 -0.486 1.00 98.38 96 ASN A O 1
ATOM 678 N N . ASP A 1 97 ? -2.886 -0.808 1.106 1.00 98.62 97 ASP A N 1
ATOM 679 C CA . ASP A 1 97 ? -4.094 -1.600 1.267 1.00 98.62 97 ASP A CA 1
ATOM 680 C C . ASP A 1 97 ? -4.253 -2.174 2.672 1.00 98.62 97 ASP A C 1
ATOM 682 O O . ASP A 1 97 ? -3.267 -2.335 3.401 1.00 98.62 97 ASP A O 1
ATOM 686 N N . ILE A 1 98 ? -5.499 -2.492 3.012 1.00 98.38 98 ILE A N 1
ATOM 687 C CA . ILE A 1 98 ? -5.906 -3.203 4.218 1.00 98.38 98 ILE A CA 1
ATOM 688 C C . ILE A 1 98 ? -6.987 -4.220 3.858 1.00 98.38 98 ILE A C 1
ATOM 690 O O . ILE A 1 98 ? -7.970 -3.865 3.226 1.00 98.38 98 ILE A O 1
ATOM 694 N N . GLU A 1 99 ? -6.838 -5.452 4.333 1.00 97.69 99 GLU A N 1
ATOM 695 C CA . GLU A 1 99 ? -7.829 -6.515 4.185 1.00 97.69 99 GLU A CA 1
ATOM 696 C C . GLU A 1 99 ? -8.105 -7.224 5.506 1.00 97.69 99 GLU A C 1
ATOM 698 O O . GLU A 1 99 ? -7.304 -7.178 6.447 1.00 97.69 99 GLU A O 1
ATOM 703 N N . PHE A 1 100 ? -9.251 -7.899 5.556 1.00 96.81 100 PHE A N 1
ATOM 704 C CA . PHE A 1 100 ? -9.715 -8.630 6.728 1.00 96.81 100 PHE A CA 1
ATOM 705 C C . PHE A 1 100 ? -9.877 -10.114 6.417 1.00 96.81 100 PHE A C 1
ATOM 707 O O . PHE A 1 100 ? -10.345 -10.491 5.344 1.00 96.81 100 PHE A O 1
ATOM 714 N N . ASP A 1 101 ? -9.528 -10.969 7.376 1.00 94.00 101 ASP A N 1
ATOM 715 C CA . ASP A 1 101 ? -9.902 -12.378 7.306 1.00 94.00 101 ASP A CA 1
ATOM 716 C C . ASP A 1 101 ? -11.349 -12.616 7.784 1.00 94.00 101 ASP A C 1
ATOM 718 O O . ASP A 1 101 ? -12.057 -11.710 8.234 1.00 94.00 101 ASP A O 1
ATOM 722 N N . ALA A 1 102 ? -11.797 -13.871 7.695 1.00 91.81 102 ALA A N 1
ATOM 723 C CA . ALA A 1 102 ? -13.142 -14.271 8.105 1.00 91.81 102 ALA A CA 1
ATOM 724 C C . ALA A 1 102 ? -13.413 -14.099 9.614 1.00 91.81 102 ALA A C 1
ATOM 726 O O . ALA A 1 102 ? -14.577 -14.031 10.013 1.00 91.81 102 ALA A O 1
ATOM 727 N N . ASP A 1 103 ? -12.365 -14.025 10.438 1.00 92.94 103 ASP A N 1
ATOM 728 C CA . ASP A 1 103 ? -12.452 -13.810 11.883 1.00 92.94 103 ASP A CA 1
ATOM 729 C C . ASP A 1 103 ? -12.407 -12.309 12.246 1.00 92.94 103 ASP A C 1
ATOM 731 O O . ASP A 1 103 ? -12.612 -11.942 13.406 1.00 92.94 103 ASP A O 1
ATOM 735 N N . GLY A 1 104 ? -12.189 -11.430 11.260 1.00 94.12 104 GLY A N 1
ATOM 736 C CA . GLY A 1 104 ? -12.088 -9.983 11.428 1.00 94.12 104 GLY A CA 1
ATOM 737 C C . GLY A 1 104 ? -10.694 -9.491 11.819 1.00 94.12 104 GLY A C 1
ATOM 738 O O . GLY A 1 104 ? -10.555 -8.323 12.188 1.00 94.12 104 GLY A O 1
ATOM 739 N N . ASN A 1 105 ? -9.662 -10.336 11.736 1.00 95.56 105 ASN A N 1
ATOM 740 C CA . ASN A 1 105 ? -8.284 -9.881 11.894 1.00 95.56 105 ASN A CA 1
ATOM 741 C C . ASN A 1 105 ? -7.883 -9.060 10.671 1.00 95.56 105 ASN A C 1
ATOM 743 O O . ASN A 1 105 ? -8.206 -9.419 9.539 1.00 95.56 105 ASN A O 1
ATOM 747 N N . ALA A 1 106 ? -7.165 -7.968 10.910 1.00 97.12 106 ALA A N 1
ATOM 748 C CA . ALA A 1 106 ? -6.813 -7.014 9.876 1.00 97.12 106 ALA A CA 1
ATOM 749 C C . ALA A 1 106 ? -5.337 -7.078 9.510 1.00 97.12 106 ALA A C 1
ATOM 751 O O . ALA A 1 106 ? -4.455 -7.179 10.369 1.00 97.12 106 ALA A O 1
ATOM 752 N N . TYR A 1 107 ? -5.079 -6.932 8.221 1.00 97.69 107 TYR A N 1
ATOM 753 C CA . TYR A 1 107 ? -3.759 -7.033 7.631 1.00 97.69 107 TYR A CA 1
ATOM 754 C C . TYR A 1 107 ? -3.572 -5.913 6.631 1.00 97.69 107 TYR A C 1
ATOM 756 O O . TYR A 1 107 ? -4.505 -5.556 5.924 1.00 97.69 107 TYR A O 1
ATOM 764 N N . ALA A 1 108 ? -2.368 -5.371 6.550 1.00 98.44 108 ALA A N 1
ATOM 765 C CA . ALA A 1 108 ? -2.069 -4.287 5.634 1.00 98.44 108 ALA A CA 1
ATOM 766 C C . ALA A 1 108 ? -0.735 -4.515 4.938 1.00 98.44 108 ALA A C 1
ATOM 768 O O . ALA A 1 108 ? 0.158 -5.181 5.468 1.00 98.44 108 ALA A O 1
ATOM 769 N N . ILE A 1 109 ? -0.592 -3.931 3.755 1.00 98.56 109 ILE A N 1
ATOM 770 C CA . ILE A 1 109 ? 0.663 -3.934 3.005 1.00 98.56 109 ILE A CA 1
ATOM 771 C C . ILE A 1 109 ? 1.223 -2.525 2.892 1.00 98.56 109 ILE A C 1
ATOM 773 O O . ILE A 1 109 ? 0.502 -1.554 2.651 1.00 98.56 109 ILE A O 1
ATOM 777 N N . ILE A 1 110 ? 2.538 -2.424 3.053 1.00 98.75 110 ILE A N 1
ATOM 778 C CA . ILE A 1 110 ? 3.271 -1.166 2.967 1.00 98.75 110 ILE A CA 1
ATOM 779 C C . ILE A 1 110 ? 4.152 -1.206 1.721 1.00 98.75 110 ILE A C 1
ATOM 781 O O . ILE A 1 110 ? 5.092 -1.997 1.642 1.00 98.75 110 ILE A O 1
ATOM 785 N N . GLY A 1 111 ? 3.865 -0.332 0.762 1.00 98.06 111 GLY A N 1
ATOM 786 C CA . GLY A 1 111 ? 4.653 -0.159 -0.453 1.00 98.06 111 GLY A CA 1
ATOM 787 C C . GLY A 1 111 ? 5.856 0.761 -0.250 1.00 98.06 111 GLY A C 1
ATOM 788 O O . GLY A 1 111 ? 5.823 1.662 0.585 1.00 98.06 111 GLY A O 1
ATOM 789 N N . LEU A 1 112 ? 6.920 0.540 -1.026 1.00 97.69 112 LEU A N 1
ATOM 790 C CA . LEU A 1 112 ? 8.151 1.340 -1.002 1.00 97.69 112 LEU A CA 1
ATOM 791 C C . LEU A 1 112 ? 8.347 2.173 -2.278 1.00 97.69 112 LEU A C 1
ATOM 793 O O . LEU A 1 112 ? 8.874 3.279 -2.199 1.00 97.69 112 LEU A O 1
ATOM 797 N N . ALA A 1 113 ? 7.945 1.640 -3.439 1.00 94.62 113 ALA A N 1
ATOM 798 C CA . ALA A 1 113 ? 8.204 2.218 -4.763 1.00 94.62 113 ALA A CA 1
ATOM 799 C C . ALA A 1 113 ? 9.698 2.495 -5.021 1.00 94.62 113 ALA A C 1
ATOM 801 O O . ALA A 1 113 ? 10.077 3.489 -5.634 1.00 94.62 113 ALA A O 1
ATOM 802 N N . SER A 1 114 ? 10.573 1.617 -4.528 1.00 96.44 114 SER A N 1
ATOM 803 C CA . SER A 1 114 ? 12.021 1.751 -4.683 1.00 96.44 114 SER A CA 1
ATOM 804 C C . SER A 1 114 ? 12.714 0.399 -4.556 1.00 96.44 114 SER A C 1
ATOM 806 O O . SER A 1 114 ? 12.095 -0.609 -4.203 1.00 96.44 114 SER A O 1
ATOM 808 N N . ASN A 1 115 ? 14.021 0.394 -4.809 1.00 97.06 115 ASN A N 1
ATOM 809 C CA . ASN A 1 115 ? 14.870 -0.740 -4.482 1.00 97.06 115 ASN A CA 1
ATOM 810 C C . ASN A 1 115 ? 14.914 -0.923 -2.949 1.00 97.06 115 ASN A C 1
ATOM 812 O O . ASN A 1 115 ? 15.257 0.036 -2.249 1.00 97.06 115 ASN A O 1
ATOM 816 N N . PRO A 1 116 ? 14.599 -2.114 -2.403 1.00 97.62 116 PRO A N 1
ATOM 817 C CA . PRO A 1 116 ? 14.667 -2.382 -0.964 1.00 97.62 116 PRO A CA 1
ATOM 818 C C . PRO A 1 116 ? 16.032 -2.095 -0.316 1.00 97.62 116 PRO A C 1
ATOM 820 O O . PRO A 1 116 ? 16.073 -1.732 0.856 1.00 97.62 116 PRO A O 1
ATOM 823 N N . ALA A 1 117 ? 17.138 -2.120 -1.064 1.00 97.50 117 ALA A N 1
ATOM 824 C CA . ALA A 1 117 ? 18.439 -1.683 -0.554 1.00 97.50 117 ALA A CA 1
ATOM 825 C C . ALA A 1 117 ? 18.425 -0.206 -0.112 1.00 97.50 117 ALA A C 1
ATOM 827 O O . ALA A 1 117 ? 19.046 0.151 0.881 1.00 97.50 117 ALA A O 1
ATOM 828 N N . ASN A 1 118 ? 17.643 0.667 -0.762 1.00 97.44 118 ASN A N 1
ATOM 829 C CA . ASN A 1 118 ? 17.481 2.054 -0.310 1.00 97.44 118 ASN A CA 1
ATOM 830 C C . ASN A 1 118 ? 16.762 2.135 1.049 1.00 97.44 118 ASN A C 1
ATOM 832 O O . ASN A 1 118 ? 17.075 3.003 1.866 1.00 97.44 118 ASN A O 1
ATOM 836 N N . ARG A 1 119 ? 15.806 1.234 1.313 1.00 97.25 119 ARG A N 1
ATOM 837 C CA . ARG A 1 119 ? 15.160 1.115 2.629 1.00 97.25 119 ARG A CA 1
ATOM 838 C C . ARG A 1 119 ? 16.178 0.692 3.685 1.00 97.25 119 ARG A C 1
ATOM 840 O O . ARG A 1 119 ? 16.196 1.285 4.762 1.00 97.25 119 ARG A O 1
ATOM 847 N N . ASP A 1 120 ? 17.008 -0.294 3.367 1.00 97.31 120 ASP A N 1
ATOM 848 C CA . ASP A 1 120 ? 17.929 -0.916 4.319 1.00 97.31 120 ASP A CA 1
ATOM 849 C C . ASP A 1 120 ? 19.161 -0.035 4.600 1.00 97.31 120 ASP A C 1
ATOM 851 O O . ASP A 1 120 ? 19.545 0.142 5.759 1.00 97.31 120 ASP A O 1
ATOM 855 N N . ASP A 1 121 ? 19.718 0.600 3.566 1.00 97.31 121 ASP A N 1
ATOM 856 C CA . ASP A 1 121 ? 20.972 1.355 3.649 1.00 97.31 121 ASP A CA 1
ATOM 857 C C . ASP A 1 121 ? 20.770 2.857 3.898 1.00 97.31 121 ASP A C 1
ATOM 859 O O . ASP A 1 121 ? 21.589 3.481 4.578 1.00 97.31 121 ASP A O 1
ATOM 863 N N . LEU A 1 122 ? 19.704 3.457 3.347 1.00 97.44 122 LEU A N 1
ATOM 864 C CA . LEU A 1 122 ? 19.492 4.913 3.388 1.00 97.44 122 LEU A CA 1
ATOM 865 C C . LEU A 1 122 ? 18.423 5.327 4.404 1.00 97.44 122 LEU A C 1
ATOM 867 O O . LEU A 1 122 ? 18.662 6.234 5.201 1.00 97.44 122 LEU A O 1
ATOM 871 N N . LEU A 1 123 ? 17.244 4.691 4.381 1.00 97.06 123 LEU A N 1
ATOM 872 C CA . LEU A 1 123 ? 16.147 5.043 5.298 1.00 97.06 123 LEU A CA 1
ATOM 873 C C . LEU A 1 123 ? 16.325 4.439 6.683 1.00 97.06 123 LEU A C 1
ATOM 875 O O . LEU A 1 123 ? 16.013 5.095 7.674 1.00 97.06 123 LEU A O 1
ATOM 879 N N . GLN A 1 124 ? 16.777 3.186 6.738 1.00 97.06 124 GLN A N 1
ATOM 880 C CA . GLN A 1 124 ? 16.842 2.370 7.951 1.00 97.06 124 GLN A CA 1
ATOM 881 C C . GLN A 1 124 ? 15.478 2.234 8.652 1.00 97.06 124 GLN A C 1
ATOM 883 O O . GLN A 1 124 ? 15.391 2.149 9.877 1.00 97.06 124 GLN A O 1
ATOM 888 N N . VAL A 1 125 ? 14.401 2.202 7.857 1.00 96.69 125 VAL A N 1
ATOM 889 C CA . VAL A 1 125 ? 13.020 1.980 8.311 1.00 96.69 125 VAL A CA 1
ATOM 890 C C . VAL A 1 125 ? 12.547 0.630 7.760 1.00 96.69 125 VAL A C 1
ATOM 892 O O . VAL A 1 125 ? 12.061 0.570 6.629 1.00 96.69 125 VAL A O 1
ATOM 895 N N . PRO A 1 126 ? 12.677 -0.471 8.523 1.00 96.38 126 PRO A N 1
ATOM 896 C CA . PRO A 1 126 ? 12.403 -1.826 8.027 1.00 96.38 126 PRO A CA 1
ATOM 897 C C . PRO A 1 126 ? 10.913 -2.106 7.766 1.00 96.38 126 PRO A C 1
ATOM 899 O O . PRO A 1 126 ? 10.567 -3.180 7.281 1.00 96.38 126 PRO A O 1
ATOM 902 N N . ASP A 1 127 ? 10.029 -1.162 8.095 1.00 97.19 127 ASP A N 1
ATOM 903 C CA . ASP A 1 127 ? 8.576 -1.313 7.982 1.00 97.19 127 ASP A CA 1
ATOM 904 C C . ASP A 1 127 ? 8.053 -1.174 6.540 1.00 97.19 127 ASP A C 1
ATOM 906 O O . ASP A 1 127 ? 6.915 -1.540 6.266 1.00 97.19 127 ASP A O 1
ATOM 910 N N . PHE A 1 128 ? 8.870 -0.698 5.596 1.00 98.50 128 PHE A N 1
ATOM 911 C CA . PHE A 1 128 ? 8.518 -0.681 4.172 1.00 98.50 128 PHE A CA 1
ATOM 912 C C . PHE A 1 128 ? 8.665 -2.055 3.508 1.00 98.50 128 PHE A C 1
ATOM 914 O O . PHE A 1 128 ? 9.570 -2.819 3.845 1.00 98.50 128 PHE A O 1
ATOM 921 N N . SER A 1 129 ? 7.858 -2.322 2.476 1.00 97.94 129 SER A N 1
ATOM 922 C CA . SER A 1 129 ? 7.810 -3.606 1.744 1.00 97.94 129 SER A CA 1
ATOM 923 C C . SER A 1 129 ? 7.389 -4.774 2.636 1.00 97.94 129 SER A C 1
ATOM 925 O O . SER A 1 129 ? 7.894 -5.891 2.508 1.00 97.94 129 SER A O 1
ATOM 927 N N . GLN A 1 130 ? 6.495 -4.493 3.584 1.00 97.56 130 GLN A N 1
ATOM 928 C CA . GLN A 1 130 ? 6.037 -5.452 4.580 1.00 97.56 130 GLN A CA 1
ATOM 929 C C . GLN A 1 130 ? 4.555 -5.773 4.401 1.00 97.56 130 GLN A C 1
ATOM 931 O O . GLN A 1 130 ? 3.748 -4.876 4.155 1.00 97.56 130 GLN A O 1
ATOM 936 N N . LEU A 1 131 ? 4.205 -7.036 4.637 1.00 97.81 131 LEU A N 1
ATOM 937 C CA . LEU A 1 131 ? 2.880 -7.418 5.117 1.00 97.81 131 LEU A CA 1
ATOM 938 C C . LEU A 1 131 ? 2.878 -7.313 6.645 1.00 97.81 131 LEU A C 1
ATOM 940 O O . LEU A 1 131 ? 3.765 -7.863 7.308 1.00 97.81 131 LEU A O 1
ATOM 944 N N . ILE A 1 132 ? 1.881 -6.635 7.206 1.00 97.75 132 ILE A N 1
ATOM 945 C CA . ILE A 1 132 ? 1.716 -6.433 8.648 1.00 97.75 132 ILE A CA 1
ATOM 946 C C . ILE A 1 132 ? 0.335 -6.906 9.117 1.00 97.75 132 ILE A C 1
ATOM 948 O O . ILE A 1 132 ? -0.628 -6.839 8.359 1.00 97.75 132 ILE A O 1
ATOM 952 N N . ALA A 1 133 ? 0.236 -7.360 10.366 1.00 97.31 133 ALA A N 1
ATOM 953 C CA . ALA A 1 133 ? -1.026 -7.495 11.094 1.00 97.31 133 ALA A CA 1
ATOM 954 C C . ALA A 1 133 ? -1.265 -6.226 11.911 1.00 97.31 133 ALA A C 1
ATOM 956 O O . ALA A 1 133 ? -0.338 -5.726 12.552 1.00 97.31 133 ALA A O 1
ATOM 957 N N . ILE A 1 134 ? -2.495 -5.727 11.918 1.00 97.75 134 ILE A N 1
ATOM 958 C CA . ILE A 1 134 ? -2.900 -4.624 12.787 1.00 97.75 134 ILE A CA 1
ATOM 959 C C . ILE A 1 134 ? -3.316 -5.207 14.134 1.00 97.75 134 ILE A C 1
ATOM 961 O O . ILE A 1 134 ? -4.239 -6.016 14.195 1.00 97.75 134 ILE A O 1
ATOM 965 N N . ASP A 1 135 ? -2.648 -4.799 15.215 1.00 96.88 135 ASP A N 1
ATOM 966 C CA . ASP A 1 135 ? -2.935 -5.376 16.532 1.00 96.88 135 ASP A CA 1
ATOM 967 C C . ASP A 1 135 ? -4.158 -4.712 17.180 1.00 96.88 135 ASP A C 1
ATOM 969 O O . ASP A 1 135 ? -4.925 -5.375 17.872 1.00 96.88 135 ASP A O 1
ATOM 973 N N . ASN A 1 136 ? -4.322 -3.394 16.989 1.00 94.69 136 ASN A N 1
ATOM 974 C CA . ASN A 1 136 ? -5.368 -2.589 17.622 1.00 94.69 136 ASN A CA 1
ATOM 975 C C . ASN A 1 136 ? -5.845 -1.445 16.715 1.00 94.69 136 ASN A C 1
ATOM 977 O O . ASN A 1 136 ? -5.076 -0.885 15.938 1.00 94.69 136 ASN A O 1
ATOM 981 N N . PHE A 1 137 ? -7.108 -1.052 16.895 1.00 96.00 137 PHE A N 1
ATOM 982 C CA . PHE A 1 137 ? -7.767 0.063 16.204 1.00 96.00 137 PHE A CA 1
ATOM 983 C C . PHE A 1 137 ? -8.093 1.218 17.168 1.00 96.00 137 PHE A C 1
ATOM 985 O O . PHE A 1 137 ? -9.232 1.678 17.247 1.00 96.00 137 PHE A O 1
ATOM 992 N N . ASP A 1 138 ? -7.111 1.644 17.963 1.00 94.19 138 ASP A N 1
ATOM 993 C CA . ASP A 1 138 ? -7.262 2.653 19.024 1.00 94.19 138 ASP A CA 1
ATOM 994 C C . ASP A 1 138 ? -6.717 4.046 18.646 1.00 94.19 138 ASP A C 1
ATOM 996 O O . ASP A 1 138 ? -6.618 4.936 19.493 1.00 94.19 138 ASP A O 1
ATOM 1000 N N . GLY A 1 139 ? -6.365 4.242 17.372 1.00 92.81 139 GLY A N 1
ATOM 1001 C CA . GLY A 1 139 ? -5.732 5.455 16.852 1.00 92.81 139 GLY A CA 1
ATOM 1002 C C . GLY A 1 139 ? -4.219 5.505 17.075 1.00 92.81 139 GLY A C 1
ATOM 1003 O O . GLY A 1 139 ? -3.575 6.465 16.645 1.00 92.81 139 GLY A O 1
ATOM 1004 N N . GLY A 1 140 ? -3.640 4.496 17.730 1.00 93.19 140 GLY A N 1
ATOM 1005 C CA . GLY A 1 140 ? -2.215 4.391 18.009 1.00 93.19 140 GLY A CA 1
ATOM 1006 C C . GLY A 1 140 ? -1.402 3.723 16.900 1.00 93.19 140 GLY A C 1
ATOM 1007 O O . GLY A 1 140 ? -1.863 3.508 15.776 1.00 93.19 140 GLY A O 1
ATOM 1008 N N . SER A 1 141 ? -0.160 3.392 17.255 1.00 92.19 141 SER A N 1
ATOM 1009 C CA . SER A 1 141 ? 0.828 2.762 16.378 1.00 92.19 141 SER A CA 1
ATOM 1010 C C . SER A 1 141 ? 1.155 1.340 16.839 1.00 92.19 141 SER A C 1
ATOM 1012 O O . SER A 1 141 ? 2.230 1.098 17.388 1.00 92.19 141 SER A O 1
ATOM 1014 N N . SER A 1 142 ? 0.202 0.415 16.679 1.00 93.38 142 SER A N 1
ATOM 1015 C CA . SER A 1 142 ? 0.355 -0.992 17.078 1.00 93.38 142 SER A CA 1
ATOM 1016 C C . SER A 1 142 ? 0.101 -1.932 15.903 1.00 93.38 142 SER A C 1
ATOM 1018 O O . SER A 1 142 ? -1.038 -2.114 15.469 1.00 93.38 142 SER A O 1
ATOM 1020 N N . TRP A 1 143 ? 1.173 -2.529 15.397 1.00 96.69 143 TRP A N 1
ATOM 1021 C CA . TRP A 1 143 ? 1.134 -3.557 14.365 1.00 96.69 143 TRP A CA 1
ATOM 1022 C C . TRP A 1 143 ? 2.325 -4.501 14.501 1.00 96.69 143 TRP A C 1
ATOM 1024 O O . TRP A 1 143 ? 3.393 -4.147 15.014 1.00 96.69 143 TRP A O 1
ATOM 1034 N N . THR A 1 144 ? 2.167 -5.686 13.927 1.00 96.62 144 THR A N 1
ATOM 1035 C CA . THR A 1 144 ? 3.188 -6.726 13.888 1.00 96.62 144 THR A CA 1
ATOM 1036 C C . THR A 1 144 ? 3.624 -6.977 12.449 1.00 96.62 144 THR A C 1
ATOM 1038 O O . THR A 1 144 ? 2.800 -7.264 11.584 1.00 96.62 144 THR A O 1
ATOM 1041 N N . ARG A 1 145 ? 4.935 -6.923 12.171 1.00 95.81 145 ARG A N 1
ATOM 1042 C CA . ARG A 1 145 ? 5.476 -7.345 10.869 1.00 95.81 145 ARG A CA 1
ATOM 1043 C C . ARG A 1 145 ? 5.306 -8.846 10.693 1.00 95.81 145 ARG A C 1
ATOM 1045 O O . ARG A 1 145 ? 5.787 -9.627 11.513 1.00 95.81 145 ARG A O 1
ATOM 1052 N N . LEU A 1 146 ? 4.663 -9.232 9.601 1.00 95.44 146 LEU A N 1
ATOM 1053 C CA . LEU A 1 146 ? 4.488 -10.624 9.229 1.00 95.44 146 LEU A CA 1
ATOM 1054 C C . LEU A 1 146 ? 5.554 -11.018 8.223 1.00 95.44 146 LEU A C 1
ATOM 1056 O O . LEU A 1 146 ? 6.270 -11.980 8.486 1.00 95.44 146 LEU A O 1
ATOM 1060 N N . ARG A 1 147 ? 5.734 -10.279 7.121 1.00 95.69 147 ARG A N 1
ATOM 1061 C CA . ARG A 1 147 ? 6.758 -10.616 6.120 1.00 95.69 147 ARG A CA 1
ATOM 1062 C C . ARG A 1 147 ? 7.358 -9.461 5.369 1.00 95.69 147 ARG A C 1
ATOM 1064 O O . ARG A 1 147 ? 6.645 -8.563 4.947 1.00 95.69 147 ARG A O 1
ATOM 1071 N N . ASP A 1 148 ? 8.647 -9.634 5.090 1.00 96.25 148 ASP A N 1
ATOM 1072 C CA . ASP A 1 148 ? 9.468 -8.755 4.276 1.00 96.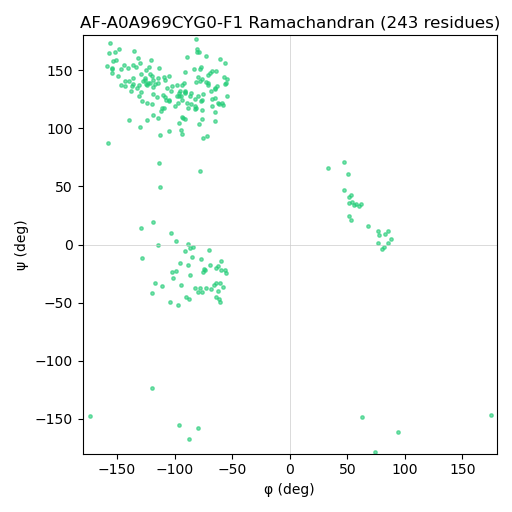25 148 ASP A CA 1
ATOM 1073 C C . ASP A 1 148 ? 9.508 -9.236 2.819 1.00 96.25 148 ASP A C 1
ATOM 1075 O O . ASP A 1 148 ? 10.272 -10.133 2.454 1.00 96.25 148 ASP A O 1
ATOM 1079 N N . PHE A 1 149 ? 8.686 -8.618 1.978 1.00 97.25 149 PHE A N 1
ATOM 1080 C CA . PHE A 1 149 ? 8.700 -8.846 0.535 1.00 97.25 149 PHE A CA 1
ATOM 1081 C C . PHE A 1 149 ? 9.890 -8.148 -0.138 1.00 97.25 149 PHE A C 1
ATOM 1083 O O . PHE A 1 149 ? 10.375 -8.615 -1.164 1.00 97.25 149 PHE A O 1
ATOM 1090 N N . GLY A 1 150 ? 10.436 -7.095 0.480 1.00 97.06 150 GLY A N 1
ATOM 1091 C CA . GLY A 1 150 ? 11.681 -6.459 0.044 1.00 97.06 150 GLY A CA 1
ATOM 1092 C C . GLY A 1 150 ? 12.880 -7.404 0.108 1.00 97.06 150 GLY A C 1
ATOM 1093 O O . GLY A 1 150 ? 13.710 -7.426 -0.799 1.00 97.06 150 GLY A O 1
ATOM 1094 N N . ALA A 1 151 ? 12.965 -8.225 1.153 1.00 96.56 151 ALA A N 1
ATOM 1095 C CA . ALA A 1 151 ? 13.977 -9.272 1.257 1.00 96.56 151 ALA A CA 1
ATOM 1096 C C . ALA A 1 151 ? 13.749 -10.394 0.232 1.00 96.56 151 ALA A C 1
ATOM 1098 O O . ALA A 1 151 ? 14.713 -10.909 -0.334 1.00 96.56 151 ALA A O 1
ATOM 1099 N N . TYR A 1 152 ? 12.492 -10.769 -0.026 1.00 96.94 152 TYR A N 1
ATOM 1100 C CA . TYR A 1 152 ? 12.171 -11.760 -1.053 1.00 96.94 152 TYR A CA 1
ATOM 1101 C C . TYR A 1 152 ? 12.640 -11.298 -2.437 1.00 96.94 152 TYR A C 1
ATOM 1103 O O . TYR A 1 152 ? 13.350 -12.041 -3.113 1.00 96.94 152 TYR A O 1
ATOM 1111 N N . GLU A 1 153 ? 12.310 -10.065 -2.819 1.00 97.56 153 GLU A N 1
ATOM 1112 C CA . GLU A 1 153 ? 12.668 -9.504 -4.120 1.00 97.56 153 GLU A CA 1
ATOM 1113 C C . GLU A 1 153 ? 14.188 -9.430 -4.313 1.00 97.56 153 GLU A C 1
ATOM 1115 O O . GLU A 1 153 ? 14.717 -9.934 -5.301 1.00 97.56 153 GLU A O 1
ATOM 1120 N N . GLN A 1 154 ? 14.923 -8.931 -3.312 1.00 96.75 154 GLN A N 1
ATOM 1121 C CA . GLN A 1 154 ? 16.391 -8.875 -3.350 1.00 96.75 154 GLN A CA 1
ATOM 1122 C C . GLN A 1 154 ? 17.055 -10.246 -3.549 1.00 96.75 154 GLN A C 1
ATOM 1124 O O . GLN A 1 154 ? 18.091 -10.343 -4.207 1.00 96.75 154 GLN A O 1
ATOM 1129 N N . ASN A 1 155 ? 16.484 -11.302 -2.964 1.00 96.81 155 ASN A N 1
ATOM 1130 C CA . ASN A 1 155 ? 17.072 -12.640 -2.994 1.00 96.81 155 ASN A CA 1
ATOM 1131 C C . ASN A 1 155 ? 16.678 -13.454 -4.230 1.00 96.81 155 ASN A C 1
ATOM 1133 O O . ASN A 1 155 ? 17.415 -14.368 -4.603 1.00 96.81 155 ASN A O 1
ATOM 1137 N N . ASN A 1 156 ? 15.519 -13.167 -4.828 1.00 96.94 156 ASN A N 1
ATOM 1138 C CA . ASN A 1 156 ? 14.931 -14.024 -5.856 1.00 96.94 156 ASN A CA 1
ATOM 1139 C C . ASN A 1 156 ? 14.794 -13.345 -7.222 1.00 96.94 156 ASN A C 1
ATOM 1141 O O . ASN A 1 156 ? 14.933 -14.060 -8.211 1.00 96.94 156 ASN A O 1
ATOM 1145 N N . ASN A 1 157 ? 14.539 -12.028 -7.277 1.00 96.81 157 ASN A N 1
ATOM 1146 C CA . ASN A 1 157 ? 14.270 -11.245 -8.494 1.00 96.81 157 ASN A CA 1
ATOM 1147 C C . ASN A 1 157 ? 13.512 -12.064 -9.566 1.00 96.81 157 ASN A C 1
ATOM 1149 O O . ASN A 1 157 ? 14.089 -12.447 -10.592 1.00 96.81 157 ASN A O 1
ATOM 1153 N N . PRO A 1 158 ? 12.256 -12.452 -9.283 1.00 95.12 158 PRO A N 1
ATOM 1154 C CA . PRO A 1 158 ? 11.542 -13.465 -10.046 1.00 95.12 158 PRO A CA 1
ATOM 1155 C C . PRO A 1 158 ? 11.284 -13.050 -11.499 1.00 95.12 158 PRO A C 1
ATOM 1157 O O . PRO A 1 158 ? 11.289 -13.920 -12.372 1.00 95.12 158 PRO A O 1
ATOM 1160 N N . ASP A 1 159 ? 11.075 -11.759 -11.781 1.00 92.75 159 ASP A N 1
ATOM 1161 C CA . ASP A 1 159 ? 10.863 -11.255 -13.145 1.00 92.75 159 ASP A CA 1
ATOM 1162 C C . ASP A 1 159 ? 12.180 -10.973 -13.904 1.00 92.75 159 ASP A C 1
ATOM 1164 O O . ASP A 1 159 ? 12.179 -10.790 -15.130 1.00 92.75 159 ASP A O 1
ATOM 1168 N N . GLY A 1 160 ? 13.312 -11.008 -13.191 1.00 93.88 160 GLY A N 1
ATOM 1169 C CA . GLY A 1 160 ? 14.655 -10.790 -13.717 1.00 93.88 160 GLY A CA 1
ATOM 1170 C C . GLY A 1 160 ? 14.919 -9.355 -14.178 1.00 93.88 160 GLY A C 1
ATOM 1171 O O . GLY A 1 160 ? 15.865 -9.149 -14.944 1.00 93.88 160 GLY A O 1
ATOM 1172 N N . GLN A 1 161 ? 14.084 -8.392 -13.778 1.00 91.62 161 GLN A N 1
ATOM 1173 C CA . GLN A 1 161 ? 14.222 -6.974 -14.105 1.00 91.62 161 GLN A CA 1
ATOM 1174 C C . GLN A 1 161 ? 14.940 -6.223 -12.970 1.00 91.62 161 GLN A C 1
ATOM 1176 O O . GLN A 1 161 ? 15.769 -6.786 -12.248 1.00 91.62 161 GLN A O 1
ATOM 1181 N N . ASP A 1 162 ? 14.697 -4.916 -12.865 1.00 92.56 162 ASP A N 1
ATOM 1182 C CA . ASP A 1 162 ? 15.207 -4.101 -11.772 1.00 92.56 162 ASP A CA 1
ATOM 1183 C C . ASP A 1 162 ? 14.592 -4.550 -10.441 1.00 92.56 162 ASP A C 1
ATOM 1185 O O . ASP A 1 162 ? 13.381 -4.699 -10.322 1.00 92.56 162 ASP A O 1
ATOM 1189 N N . ILE A 1 163 ? 15.431 -4.685 -9.414 1.00 96.69 163 ILE A N 1
ATOM 1190 C CA . ILE A 1 163 ? 15.003 -5.059 -8.061 1.00 96.69 163 ILE A CA 1
ATOM 1191 C C . ILE A 1 163 ? 14.268 -3.866 -7.441 1.00 96.69 163 ILE A C 1
ATOM 1193 O O . ILE A 1 163 ? 14.891 -2.958 -6.879 1.00 96.69 163 ILE A O 1
ATOM 1197 N N . ILE A 1 164 ? 12.945 -3.848 -7.570 1.00 95.56 164 ILE A N 1
ATOM 1198 C CA . ILE A 1 164 ? 12.058 -2.790 -7.083 1.00 95.56 164 ILE A CA 1
ATOM 1199 C C . ILE A 1 164 ? 10.839 -3.449 -6.451 1.00 95.56 164 ILE A C 1
ATOM 1201 O O . ILE A 1 164 ? 10.248 -4.348 -7.031 1.00 95.56 164 ILE A O 1
ATOM 1205 N N . THR A 1 165 ? 10.417 -2.952 -5.286 1.00 97.06 165 THR A N 1
ATOM 1206 C CA . THR A 1 165 ? 9.155 -3.394 -4.677 1.00 97.06 165 THR A CA 1
ATOM 1207 C C . THR A 1 165 ? 8.188 -2.247 -4.496 1.00 97.06 165 THR A C 1
ATOM 1209 O O . THR A 1 165 ? 8.556 -1.108 -4.178 1.00 97.06 165 THR A O 1
ATOM 1212 N N . ASN A 1 166 ? 6.916 -2.569 -4.661 1.00 96.88 166 ASN A N 1
ATOM 1213 C CA . ASN A 1 166 ? 5.803 -1.740 -4.259 1.00 96.88 166 ASN A CA 1
ATOM 1214 C C . ASN A 1 166 ? 4.571 -2.633 -4.097 1.00 96.88 166 ASN A C 1
ATOM 1216 O O . ASN A 1 166 ? 3.798 -2.813 -5.036 1.00 96.88 166 ASN A O 1
ATOM 1220 N N . LEU A 1 167 ? 4.397 -3.208 -2.906 1.00 98.06 167 LEU A N 1
ATOM 1221 C CA . LEU A 1 167 ? 3.196 -3.981 -2.587 1.00 98.06 167 LEU A CA 1
ATOM 1222 C C . LEU A 1 167 ? 1.975 -3.084 -2.776 1.00 98.06 167 LEU A C 1
ATOM 1224 O O . LEU A 1 167 ? 1.896 -2.031 -2.142 1.00 98.06 167 LEU A O 1
ATOM 1228 N N . TYR A 1 168 ? 1.062 -3.466 -3.663 1.00 97.19 168 TYR A N 1
ATOM 1229 C CA . TYR A 1 168 ? 0.024 -2.564 -4.154 1.00 97.19 168 TYR A CA 1
ATOM 1230 C C . TYR A 1 168 ? -1.393 -3.033 -3.854 1.00 97.19 168 TYR A C 1
ATOM 1232 O O . TYR A 1 168 ? -2.208 -2.199 -3.476 1.00 97.19 168 TYR A O 1
ATOM 1240 N N . ASP A 1 169 ? -1.681 -4.328 -4.005 1.00 97.81 169 ASP A N 1
ATOM 1241 C CA . ASP A 1 169 ? -2.978 -4.927 -3.664 1.00 97.81 169 ASP A CA 1
ATOM 1242 C C . ASP A 1 169 ? -2.793 -6.128 -2.753 1.00 97.81 169 ASP A C 1
ATOM 1244 O O . ASP A 1 169 ? -1.857 -6.914 -2.950 1.00 97.81 169 ASP A O 1
ATOM 1248 N N . LEU A 1 170 ? -3.691 -6.257 -1.785 1.00 97.75 170 LEU A N 1
ATOM 1249 C CA . LEU A 1 170 ? -3.771 -7.381 -0.875 1.00 97.75 170 LEU A CA 1
ATOM 1250 C C . LEU A 1 170 ? -5.126 -8.055 -1.062 1.00 97.75 170 LEU A C 1
ATOM 1252 O O . LEU A 1 170 ? -6.159 -7.409 -1.115 1.00 97.75 170 LEU A O 1
ATOM 1256 N N . LEU A 1 171 ? -5.121 -9.379 -1.116 1.00 96.56 171 LEU A N 1
ATOM 1257 C CA . LEU A 1 171 ? -6.325 -10.187 -1.039 1.00 96.56 171 LEU A CA 1
ATOM 1258 C C . LEU A 1 171 ? -6.117 -11.254 0.026 1.00 96.56 171 LEU A C 1
ATOM 1260 O O . LEU A 1 171 ? -5.104 -11.956 0.016 1.00 96.56 171 LEU A O 1
ATOM 1264 N N . ILE A 1 172 ? -7.084 -11.399 0.926 1.00 95.12 172 ILE A N 1
ATOM 1265 C CA . ILE A 1 172 ? -7.085 -12.469 1.920 1.00 95.12 172 ILE A CA 1
ATOM 1266 C C . ILE A 1 172 ? -8.193 -13.452 1.595 1.00 95.12 172 ILE A C 1
ATOM 1268 O O . ILE A 1 172 ? -9.374 -13.125 1.633 1.00 95.12 172 ILE A O 1
ATOM 1272 N N . GLU A 1 173 ? -7.796 -14.686 1.308 1.00 91.94 173 GLU A N 1
ATOM 1273 C CA . GLU A 1 173 ? -8.719 -15.783 1.044 1.00 91.94 173 GLU A CA 1
ATOM 1274 C C . GLU A 1 173 ? -8.164 -17.078 1.638 1.00 91.94 173 GLU A C 1
ATOM 1276 O O . GLU A 1 173 ? -6.966 -17.351 1.552 1.00 91.94 173 GLU A O 1
ATOM 1281 N N . ASP A 1 174 ? -9.019 -17.869 2.293 1.00 89.06 174 ASP A N 1
ATOM 1282 C CA . ASP A 1 174 ? -8.663 -19.178 2.858 1.00 89.06 174 ASP A CA 1
ATOM 1283 C C . ASP A 1 174 ? -7.349 -19.179 3.665 1.00 89.06 174 ASP A C 1
ATOM 1285 O O . ASP A 1 174 ? -6.475 -20.047 3.504 1.00 89.06 174 ASP A O 1
ATOM 1289 N N . ASN A 1 175 ? -7.214 -18.183 4.553 1.00 88.88 175 ASN A N 1
ATOM 1290 C CA . ASN A 1 175 ? -6.040 -17.973 5.407 1.00 88.88 175 ASN A CA 1
ATOM 1291 C C . ASN A 1 175 ? -4.736 -17.824 4.594 1.00 88.88 175 ASN A C 1
ATOM 1293 O O . ASN A 1 175 ? -3.678 -18.325 4.983 1.00 88.88 175 ASN A O 1
ATOM 1297 N N . THR A 1 176 ? -4.823 -17.205 3.419 1.00 93.94 176 THR A N 1
ATOM 1298 C CA . THR A 1 176 ? -3.704 -16.946 2.512 1.00 93.94 176 THR A CA 1
ATOM 1299 C C . THR A 1 176 ? -3.741 -15.482 2.098 1.00 93.94 176 THR A C 1
ATOM 1301 O O . THR A 1 176 ? -4.773 -14.992 1.652 1.00 93.94 176 THR A O 1
ATOM 1304 N N . ALA A 1 177 ? -2.613 -14.790 2.255 1.00 96.06 177 ALA A N 1
ATOM 1305 C CA . ALA A 1 177 ? -2.425 -13.449 1.721 1.00 96.06 177 ALA A CA 1
ATOM 1306 C C . ALA A 1 177 ? -1.894 -13.552 0.293 1.00 96.06 177 ALA A C 1
ATOM 1308 O O . ALA A 1 177 ? -0.798 -14.067 0.083 1.00 96.06 177 ALA A O 1
ATOM 1309 N N . TYR A 1 178 ? -2.651 -13.058 -0.672 1.00 97.31 178 TYR A N 1
ATOM 1310 C CA . TYR A 1 178 ? -2.228 -12.854 -2.048 1.00 97.31 178 TYR A CA 1
ATOM 1311 C C . TYR A 1 178 ? -1.819 -11.395 -2.203 1.00 97.31 178 TYR A C 1
ATOM 1313 O O . TYR A 1 178 ? -2.603 -10.495 -1.916 1.00 97.31 178 TYR A O 1
ATOM 1321 N N . VAL A 1 179 ? -0.577 -11.159 -2.608 1.00 97.75 179 VAL A N 1
ATOM 1322 C CA . VAL A 1 179 ? 0.020 -9.827 -2.654 1.00 97.75 179 VAL A CA 1
ATOM 1323 C C . VAL A 1 179 ? 0.508 -9.546 -4.061 1.00 97.75 179 VAL A C 1
ATOM 1325 O O . VAL A 1 179 ? 1.350 -10.265 -4.603 1.00 97.75 179 VAL A O 1
ATOM 1328 N N . ILE A 1 180 ? -0.019 -8.475 -4.643 1.00 98.00 180 ILE A N 1
ATOM 1329 C CA . ILE A 1 180 ? 0.507 -7.907 -5.877 1.00 98.00 180 ILE A CA 1
ATOM 1330 C C . ILE A 1 180 ? 1.689 -7.015 -5.520 1.00 98.00 180 ILE A C 1
ATOM 1332 O O . ILE A 1 180 ? 1.514 -5.990 -4.856 1.00 98.00 180 ILE A O 1
ATOM 1336 N N . ASP A 1 181 ? 2.881 -7.376 -5.992 1.00 97.75 181 ASP A N 1
ATOM 1337 C CA . ASP A 1 181 ? 4.018 -6.461 -6.007 1.00 97.75 181 AS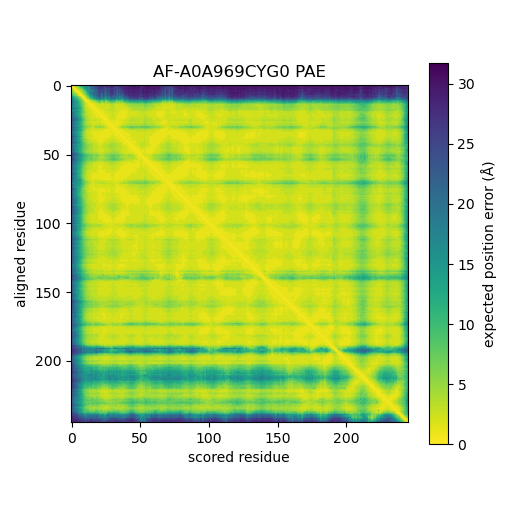P A CA 1
ATOM 1338 C C . ASP A 1 181 ? 4.101 -5.810 -7.387 1.00 97.75 181 ASP A C 1
ATOM 1340 O O . ASP A 1 181 ? 4.503 -6.434 -8.375 1.00 97.75 181 ASP A O 1
ATOM 1344 N N . THR A 1 182 ? 3.694 -4.540 -7.462 1.00 95.44 182 THR A N 1
ATOM 1345 C CA . THR A 1 182 ? 3.719 -3.819 -8.734 1.00 95.44 182 THR A CA 1
ATOM 1346 C C . THR A 1 182 ? 5.124 -3.409 -9.158 1.00 95.44 182 THR A C 1
ATOM 1348 O O . THR A 1 182 ? 5.314 -3.119 -10.337 1.00 95.44 182 THR A O 1
ATOM 1351 N N . GLY A 1 183 ? 6.079 -3.338 -8.227 1.00 93.56 183 GLY A N 1
ATOM 1352 C CA . GLY A 1 183 ? 7.474 -3.034 -8.538 1.00 93.56 183 GLY A CA 1
ATOM 1353 C C . GLY A 1 183 ? 8.167 -4.208 -9.222 1.00 93.56 183 GLY A C 1
ATOM 1354 O O . GLY A 1 183 ? 8.921 -3.993 -10.164 1.00 93.56 183 GLY A O 1
ATOM 1355 N N . ALA A 1 184 ? 7.826 -5.424 -8.795 1.00 95.69 184 ALA A N 1
ATOM 1356 C CA . ALA A 1 184 ? 8.419 -6.672 -9.271 1.00 95.69 184 ALA A CA 1
ATOM 1357 C C . ALA A 1 184 ? 7.576 -7.397 -10.339 1.00 95.69 184 ALA A C 1
ATOM 1359 O O . ALA A 1 184 ? 7.903 -8.506 -10.744 1.00 95.69 184 ALA A O 1
ATOM 1360 N N . ASN A 1 185 ? 6.448 -6.818 -10.772 1.00 95.94 185 ASN A N 1
ATOM 1361 C CA . ASN A 1 185 ? 5.530 -7.419 -11.749 1.00 95.94 185 ASN A CA 1
ATOM 1362 C C . ASN A 1 185 ? 5.094 -8.858 -11.405 1.00 95.94 185 ASN A C 1
ATOM 1364 O O . ASN A 1 185 ? 4.973 -9.709 -12.293 1.00 95.94 185 ASN A O 1
ATOM 1368 N N . VAL A 1 186 ? 4.810 -9.144 -10.133 1.00 97.31 186 VAL A N 1
ATOM 1369 C CA . VAL A 1 186 ? 4.427 -10.491 -9.679 1.00 97.31 186 VAL A CA 1
ATOM 1370 C C . VAL A 1 186 ? 3.163 -10.505 -8.829 1.00 97.31 186 VAL A C 1
ATOM 1372 O O . VAL A 1 186 ? 2.797 -9.523 -8.183 1.00 97.31 186 VAL A O 1
ATOM 1375 N N . LEU A 1 187 ? 2.519 -11.672 -8.814 1.00 97.69 187 LEU A N 1
ATOM 1376 C CA . LEU A 1 187 ? 1.594 -12.083 -7.765 1.00 97.69 187 LEU A CA 1
ATOM 1377 C C . LEU A 1 187 ? 2.303 -13.117 -6.888 1.00 97.69 187 LEU A C 1
ATOM 1379 O O . LEU A 1 187 ? 2.761 -14.155 -7.376 1.00 97.69 187 LEU A O 1
ATOM 1383 N N . LEU A 1 188 ? 2.366 -12.829 -5.595 1.00 97.44 188 LEU A N 1
ATOM 1384 C CA . LEU A 1 188 ? 2.915 -13.703 -4.568 1.00 97.44 188 LEU A CA 1
ATOM 1385 C C . LEU A 1 188 ? 1.791 -14.156 -3.639 1.00 97.44 188 LEU A C 1
ATOM 1387 O O . LEU A 1 188 ? 0.818 -13.433 -3.438 1.00 97.44 188 LEU A O 1
ATOM 1391 N N . SER A 1 189 ? 1.933 -15.329 -3.036 1.00 95.56 189 SER A N 1
ATOM 1392 C CA . SER A 1 189 ? 1.051 -15.789 -1.972 1.00 95.56 189 SER A CA 1
ATOM 1393 C C . SER A 1 189 ? 1.830 -16.108 -0.706 1.00 95.56 189 SER A C 1
ATOM 1395 O O . SER A 1 189 ? 3.009 -16.471 -0.725 1.00 95.56 189 SER A O 1
ATOM 1397 N N . GLN A 1 190 ? 1.151 -15.985 0.426 1.00 92.44 190 GLN A N 1
ATOM 1398 C CA . GLN A 1 190 ? 1.659 -16.409 1.708 1.00 92.44 190 GLN A CA 1
ATOM 1399 C C . GLN A 1 190 ? 0.562 -17.081 2.529 1.00 92.44 190 GLN A C 1
ATOM 1401 O O . GLN A 1 190 ? -0.322 -16.435 3.095 1.00 92.44 190 GLN A O 1
ATOM 1406 N N . ARG A 1 191 ? 0.665 -18.403 2.661 1.00 86.25 191 ARG A N 1
ATOM 1407 C CA . ARG A 1 191 ? -0.277 -19.203 3.443 1.00 86.25 191 ARG A CA 1
ATOM 1408 C C . ARG A 1 191 ? -0.036 -19.078 4.947 1.00 86.25 191 ARG A C 1
ATOM 1410 O O . ARG A 1 191 ? 1.102 -19.072 5.408 1.00 86.25 191 ARG A O 1
ATOM 1417 N N . ALA A 1 192 ? -1.121 -19.053 5.718 1.00 75.50 192 ALA A N 1
ATOM 1418 C CA . ALA A 1 192 ? -1.143 -18.998 7.181 1.00 75.50 192 ALA A CA 1
ATOM 1419 C C . ALA A 1 192 ? -0.320 -17.846 7.778 1.00 75.50 192 ALA A C 1
ATOM 1421 O O . ALA A 1 192 ? 0.135 -17.946 8.919 1.00 75.50 192 ALA A O 1
ATOM 1422 N N . PHE A 1 193 ? -0.054 -16.801 6.982 1.00 75.25 193 PHE A N 1
ATOM 1423 C CA . PHE A 1 193 ? 0.830 -15.689 7.342 1.00 75.25 193 PHE A CA 1
ATOM 1424 C C . PHE A 1 193 ? 2.219 -16.179 7.847 1.00 75.25 193 PHE A C 1
ATOM 1426 O O . PHE A 1 193 ? 2.938 -15.524 8.609 1.00 75.25 193 PHE A O 1
ATOM 1433 N N . GLY A 1 194 ? 2.586 -17.393 7.406 1.00 68.88 194 GLY A N 1
ATOM 1434 C CA . GLY A 1 194 ? 3.643 -18.290 7.869 1.00 68.88 194 GLY A CA 1
ATOM 1435 C C . GLY A 1 194 ? 4.564 -18.687 6.702 1.00 68.88 194 GLY A C 1
ATOM 1436 O O . GLY A 1 194 ? 4.097 -18.839 5.586 1.00 68.88 194 GLY A O 1
ATOM 1437 N N . GLY A 1 195 ? 5.879 -18.824 6.912 1.00 78.62 195 GLY A N 1
ATOM 1438 C CA . GLY A 1 195 ? 6.825 -19.242 5.859 1.00 78.62 195 GLY A CA 1
ATOM 1439 C C . GLY A 1 195 ? 7.157 -18.194 4.784 1.00 78.62 195 GLY A C 1
ATOM 1440 O O . GLY A 1 195 ? 6.708 -17.050 4.868 1.00 78.62 195 GLY A O 1
ATOM 1441 N N . GLU A 1 196 ? 7.988 -18.596 3.821 1.00 85.94 196 GLU A N 1
ATOM 1442 C CA . GLU A 1 196 ? 8.438 -17.771 2.688 1.00 85.94 196 GLU A CA 1
ATOM 1443 C C . GLU A 1 196 ? 7.298 -17.484 1.694 1.00 85.94 196 GLU A C 1
ATOM 1445 O O . GLU A 1 196 ? 6.437 -18.351 1.502 1.00 85.94 196 GLU A O 1
ATOM 1450 N N . PRO A 1 197 ? 7.293 -16.309 1.035 1.00 93.50 197 PRO A N 1
ATOM 1451 C CA . PRO A 1 197 ? 6.396 -16.045 -0.084 1.00 93.50 197 PRO A CA 1
ATOM 1452 C C . PRO A 1 197 ? 6.541 -17.096 -1.193 1.00 93.50 197 PRO A C 1
ATOM 1454 O O . PRO A 1 197 ? 7.645 -17.518 -1.545 1.00 93.50 197 PRO A O 1
ATOM 1457 N N . THR A 1 198 ? 5.413 -17.511 -1.759 1.00 95.19 198 THR A N 1
ATOM 1458 C CA . THR A 1 198 ? 5.345 -18.393 -2.927 1.00 95.19 198 THR A CA 1
ATOM 1459 C C . THR A 1 198 ? 5.015 -17.563 -4.160 1.00 95.19 198 THR A C 1
ATOM 1461 O O . THR A 1 198 ? 4.097 -16.750 -4.133 1.00 95.19 198 THR A O 1
ATOM 1464 N N . LEU A 1 199 ? 5.760 -17.761 -5.246 1.00 96.81 199 LEU A N 1
ATOM 1465 C CA . LEU A 1 199 ? 5.477 -17.128 -6.532 1.00 96.81 199 LEU A CA 1
ATOM 1466 C C . LEU A 1 199 ? 4.300 -17.823 -7.215 1.00 96.81 199 LEU A C 1
ATOM 1468 O O . LEU A 1 199 ? 4.419 -18.984 -7.600 1.00 96.81 199 LEU A O 1
ATOM 1472 N N . GLU A 1 200 ? 3.196 -17.101 -7.395 1.00 96.25 200 GLU A N 1
ATOM 1473 C CA . GLU A 1 200 ? 2.021 -17.603 -8.114 1.00 96.25 200 GLU A CA 1
ATOM 1474 C C . GLU A 1 200 ? 2.150 -17.339 -9.613 1.00 96.25 200 GLU A C 1
ATOM 1476 O O . GLU A 1 200 ? 1.939 -18.228 -10.438 1.00 96.25 200 GLU A O 1
ATOM 1481 N N . THR A 1 201 ? 2.526 -16.112 -9.986 1.00 96.19 201 THR A N 1
ATOM 1482 C CA . THR A 1 201 ? 2.771 -15.767 -11.387 1.00 96.19 201 THR A CA 1
ATOM 1483 C C . THR A 1 201 ? 3.662 -14.541 -11.539 1.00 96.19 201 THR A C 1
ATOM 1485 O O . THR A 1 201 ? 3.671 -13.641 -10.700 1.00 96.19 201 THR A O 1
ATOM 1488 N N . ILE A 1 202 ? 4.356 -14.492 -12.675 1.00 96.44 202 ILE A N 1
ATOM 1489 C CA . ILE A 1 202 ? 5.042 -13.308 -13.192 1.00 96.44 202 ILE A CA 1
ATOM 1490 C C . ILE A 1 202 ? 4.183 -12.724 -14.309 1.00 96.44 202 ILE A C 1
ATOM 1492 O O . ILE A 1 202 ? 3.683 -13.461 -15.164 1.00 96.44 202 ILE A O 1
ATOM 1496 N N . PHE A 1 203 ? 4.020 -11.407 -14.327 1.00 94.31 203 PHE A N 1
ATOM 1497 C CA . PHE A 1 203 ? 3.424 -10.690 -15.444 1.00 94.31 203 PHE A CA 1
ATOM 1498 C C . PHE A 1 203 ? 4.560 -10.242 -16.365 1.00 94.31 203 PHE A C 1
ATOM 1500 O O . PHE A 1 203 ? 5.338 -9.373 -15.988 1.00 94.31 203 PHE A O 1
ATOM 1507 N N . PRO A 1 204 ? 4.714 -10.836 -17.561 1.00 90.44 204 PRO A N 1
ATOM 1508 C CA . PRO A 1 204 ? 5.866 -10.546 -18.396 1.00 90.44 204 PRO A CA 1
ATOM 1509 C C . PRO A 1 204 ? 5.709 -9.209 -19.118 1.00 90.44 204 PRO A C 1
ATOM 1511 O O . PRO A 1 204 ? 4.644 -8.895 -19.667 1.00 90.44 204 PRO A O 1
ATOM 1514 N N . THR A 1 205 ? 6.815 -8.480 -19.208 1.00 88.00 205 THR A N 1
ATOM 1515 C CA . THR A 1 205 ? 6.997 -7.351 -20.120 1.00 88.00 205 THR A CA 1
ATOM 1516 C C . THR A 1 205 ? 6.701 -7.765 -21.559 1.00 88.00 205 THR A C 1
ATOM 1518 O O . THR A 1 205 ? 7.019 -8.878 -21.990 1.00 88.00 205 THR A O 1
ATOM 1521 N N . ARG A 1 206 ? 6.088 -6.866 -22.332 1.00 86.94 206 ARG A N 1
ATOM 1522 C CA . ARG A 1 206 ? 5.731 -7.116 -23.736 1.00 86.94 206 ARG A CA 1
ATOM 1523 C C . ARG A 1 206 ? 6.380 -6.093 -24.648 1.00 86.94 206 ARG A C 1
ATOM 1525 O O . ARG A 1 206 ? 6.527 -4.938 -24.272 1.00 86.94 206 ARG A O 1
ATOM 1532 N N . ILE A 1 207 ? 6.736 -6.512 -25.857 1.00 88.12 207 ILE A N 1
ATOM 1533 C CA . ILE A 1 207 ? 7.126 -5.591 -26.926 1.00 88.12 207 ILE A CA 1
ATOM 1534 C C . ILE A 1 207 ? 5.881 -5.306 -27.749 1.00 88.12 207 ILE A C 1
ATOM 1536 O O . ILE A 1 207 ? 5.222 -6.226 -28.234 1.00 88.12 207 ILE A O 1
ATOM 1540 N N . GLU A 1 208 ? 5.553 -4.031 -27.879 1.00 85.25 208 GLU A N 1
ATOM 1541 C CA . GLU A 1 208 ? 4.353 -3.558 -28.554 1.00 85.25 208 GLU A CA 1
ATOM 1542 C C . GLU A 1 208 ? 4.744 -2.488 -29.565 1.00 85.25 208 GLU A C 1
ATOM 1544 O O . GLU A 1 208 ? 5.696 -1.738 -29.358 1.00 85.25 208 GLU A O 1
ATOM 1549 N N . ARG A 1 209 ? 4.020 -2.413 -30.681 1.00 86.81 209 ARG A N 1
ATOM 1550 C CA . ARG A 1 209 ? 4.271 -1.385 -31.691 1.00 86.81 209 ARG A CA 1
ATOM 1551 C C . ARG A 1 209 ? 3.443 -0.149 -31.369 1.00 86.81 209 ARG A C 1
ATOM 1553 O O . ARG A 1 209 ? 2.218 -0.240 -31.302 1.00 86.81 209 ARG A O 1
ATOM 1560 N N . ASP A 1 210 ? 4.100 0.990 -31.193 1.00 82.19 210 ASP A N 1
ATOM 1561 C CA . ASP A 1 210 ? 3.427 2.272 -31.016 1.00 82.19 210 ASP A CA 1
ATOM 1562 C C . ASP A 1 210 ? 2.593 2.584 -32.277 1.00 82.19 210 ASP A C 1
ATOM 1564 O O . ASP A 1 210 ? 3.142 2.644 -33.382 1.00 82.19 210 ASP A O 1
ATOM 1568 N N . PRO A 1 211 ? 1.264 2.760 -32.159 1.00 82.50 211 PRO A N 1
ATOM 1569 C CA . PRO A 1 211 ? 0.403 3.019 -33.309 1.00 82.50 211 PRO A CA 1
ATOM 1570 C C . PRO A 1 211 ? 0.616 4.407 -33.939 1.00 82.50 211 PRO A C 1
ATOM 1572 O O . PRO A 1 211 ? 0.184 4.619 -35.071 1.00 82.50 211 PRO A O 1
ATOM 1575 N N . LEU A 1 212 ? 1.244 5.350 -33.228 1.00 86.25 212 LEU A N 1
ATOM 1576 C CA . LEU A 1 212 ? 1.520 6.709 -33.696 1.00 86.25 212 LEU A CA 1
ATOM 1577 C C . LEU A 1 212 ? 2.875 6.810 -34.403 1.00 86.25 212 LEU A C 1
ATOM 1579 O O . LEU A 1 212 ? 2.962 7.428 -35.463 1.00 86.25 212 LEU A O 1
ATOM 1583 N N . THR A 1 213 ? 3.923 6.220 -33.825 1.00 87.94 213 THR A N 1
ATOM 1584 C CA . THR A 1 213 ? 5.302 6.320 -34.346 1.00 87.94 213 THR A CA 1
ATOM 1585 C C . THR A 1 213 ? 5.720 5.102 -35.170 1.00 87.94 213 THR A C 1
ATOM 1587 O O . THR A 1 213 ? 6.596 5.200 -36.028 1.00 87.94 213 THR A O 1
ATOM 1590 N N . GLY A 1 214 ? 5.074 3.954 -34.957 1.00 88.12 214 GLY A N 1
ATOM 1591 C CA . GLY A 1 214 ? 5.435 2.680 -35.569 1.00 88.12 214 GLY A CA 1
ATOM 1592 C C . GLY A 1 214 ? 6.656 2.010 -34.937 1.00 88.12 214 GLY A C 1
ATOM 1593 O O . GLY A 1 214 ? 7.043 0.941 -35.418 1.00 88.12 214 GLY A O 1
ATOM 1594 N N . GLU A 1 215 ? 7.256 2.596 -33.901 1.00 90.25 215 GLU A N 1
ATOM 1595 C CA . GLU A 1 215 ? 8.418 2.048 -33.199 1.00 90.25 215 GLU A CA 1
ATOM 1596 C C . GLU A 1 215 ? 8.021 0.903 -32.259 1.00 90.25 215 GLU A C 1
ATOM 1598 O O . GLU A 1 215 ? 6.879 0.806 -31.806 1.00 90.25 215 GLU A O 1
ATOM 1603 N N . GLU A 1 216 ? 8.959 -0.008 -32.003 1.00 89.88 216 GLU A N 1
ATOM 1604 C CA . GLU A 1 216 ? 8.780 -1.046 -30.989 1.00 89.88 216 GLU A CA 1
ATOM 1605 C C . GLU A 1 216 ? 9.111 -0.465 -29.622 1.00 89.88 216 GLU A C 1
ATOM 1607 O O . GLU A 1 216 ? 10.199 0.067 -29.412 1.00 89.88 216 GLU A O 1
ATOM 1612 N N . VAL A 1 217 ? 8.166 -0.581 -28.696 1.00 85.50 217 VAL A N 1
ATOM 1613 C CA . VAL A 1 217 ? 8.286 -0.049 -27.346 1.00 85.50 217 VAL A CA 1
ATOM 1614 C C . VAL A 1 217 ? 8.091 -1.175 -26.349 1.00 85.50 217 VAL A C 1
ATOM 1616 O O . VAL A 1 217 ? 7.224 -2.042 -26.499 1.00 85.50 217 VAL A O 1
ATOM 1619 N N . VAL A 1 218 ? 8.918 -1.153 -25.313 1.00 85.50 218 VAL A N 1
ATOM 1620 C CA . VAL A 1 218 ? 8.799 -2.062 -24.182 1.00 85.50 218 VAL A CA 1
ATOM 1621 C C . VAL A 1 218 ? 7.646 -1.583 -23.301 1.00 85.50 218 VAL A C 1
ATOM 1623 O O . VAL A 1 218 ? 7.603 -0.434 -22.861 1.00 85.50 218 VAL A O 1
ATOM 1626 N N . ARG A 1 219 ? 6.688 -2.470 -23.052 1.00 83.56 219 ARG A N 1
ATOM 1627 C CA . ARG A 1 219 ? 5.522 -2.230 -22.208 1.00 83.56 219 ARG A CA 1
ATOM 1628 C C . ARG A 1 219 ? 5.656 -3.027 -20.922 1.00 83.56 219 ARG A C 1
ATOM 1630 O O . ARG A 1 219 ? 5.651 -4.261 -20.955 1.00 83.56 219 ARG A O 1
ATOM 1637 N N . GLN A 1 220 ? 5.711 -2.306 -19.809 1.00 85.25 220 GLN A N 1
ATOM 1638 C CA . GLN A 1 220 ? 5.679 -2.892 -18.474 1.00 85.25 220 GLN A CA 1
ATOM 1639 C C . GLN A 1 220 ? 4.222 -3.199 -18.076 1.00 85.25 220 GLN A C 1
ATOM 1641 O O . GLN A 1 220 ? 3.325 -2.412 -18.407 1.00 85.25 220 GLN A O 1
ATOM 1646 N N . PRO A 1 221 ? 3.952 -4.342 -17.422 1.00 86.12 221 PRO A N 1
ATOM 1647 C CA . PRO A 1 221 ? 2.592 -4.752 -17.093 1.00 86.12 221 PRO A CA 1
ATOM 1648 C C . PRO A 1 221 ? 2.017 -4.020 -15.878 1.00 86.12 221 PRO A C 1
ATOM 1650 O O . PRO A 1 221 ? 0.832 -3.699 -15.923 1.00 86.12 221 PRO A O 1
ATOM 1653 N N . VAL A 1 222 ? 2.824 -3.742 -14.843 1.00 90.56 222 VAL A N 1
ATOM 1654 C CA . VAL A 1 222 ? 2.446 -2.963 -13.644 1.00 90.56 222 VAL A CA 1
ATOM 1655 C C . VAL A 1 222 ? 1.098 -3.436 -13.064 1.00 90.56 222 VAL A C 1
ATOM 1657 O O . VAL A 1 222 ? 0.065 -2.776 -13.241 1.00 90.56 222 VAL A O 1
ATOM 1660 N N . PRO A 1 223 ? 1.052 -4.637 -12.457 1.00 93.56 223 PRO A N 1
ATOM 1661 C CA . PRO A 1 223 ? -0.169 -5.165 -11.860 1.00 93.56 223 PRO A CA 1
ATOM 1662 C C . PRO A 1 223 ? -0.621 -4.311 -10.672 1.00 93.56 223 PRO A C 1
ATOM 1664 O O . PRO A 1 223 ? 0.176 -3.974 -9.808 1.00 93.56 223 PRO A O 1
ATOM 1667 N N . THR A 1 224 ? -1.910 -3.977 -10.601 1.00 93.06 224 THR A N 1
ATOM 1668 C CA . THR A 1 224 ? -2.447 -3.053 -9.581 1.00 93.06 224 THR A CA 1
ATOM 1669 C C . THR A 1 224 ? -3.648 -3.585 -8.812 1.00 93.06 224 THR A C 1
ATOM 1671 O O . THR A 1 224 ? -4.053 -2.983 -7.812 1.00 93.06 224 THR A O 1
ATOM 1674 N N . SER A 1 225 ? -4.251 -4.690 -9.253 1.00 93.50 225 SER A N 1
ATOM 1675 C CA . SER A 1 225 ? -5.271 -5.348 -8.443 1.00 93.50 225 SER A CA 1
ATOM 1676 C C . SER A 1 225 ? -5.418 -6.831 -8.742 1.00 93.50 225 SER A C 1
ATOM 1678 O O . SER A 1 225 ? -5.180 -7.230 -9.876 1.00 93.50 225 SER A O 1
ATOM 1680 N N . VAL A 1 226 ? -5.840 -7.613 -7.753 1.00 95.00 226 VAL A N 1
ATOM 1681 C CA . VAL A 1 226 ? -6.238 -9.014 -7.825 1.00 95.00 226 VAL A CA 1
ATOM 1682 C C . VAL A 1 226 ? -7.588 -9.202 -7.125 1.00 95.00 226 VAL 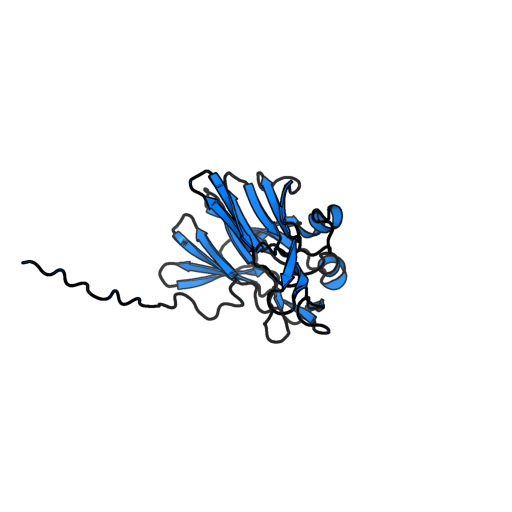A C 1
ATOM 1684 O O . VAL A 1 226 ? -7.824 -8.670 -6.049 1.00 95.00 226 VAL A O 1
ATOM 1687 N N . ALA A 1 227 ? -8.487 -9.974 -7.729 1.00 94.00 227 ALA A N 1
ATOM 1688 C CA . ALA A 1 227 ? -9.756 -10.366 -7.121 1.00 94.00 227 ALA A CA 1
ATOM 1689 C C . ALA A 1 227 ? -10.129 -11.791 -7.529 1.00 94.00 227 ALA A C 1
ATOM 1691 O O . ALA A 1 227 ? -9.733 -12.256 -8.598 1.00 94.00 227 ALA A O 1
ATOM 1692 N N . VAL A 1 228 ? -10.924 -12.472 -6.708 1.00 93.00 228 VAL A N 1
ATOM 1693 C CA . VAL A 1 228 ? -11.423 -13.819 -7.017 1.00 93.00 228 VAL A CA 1
ATOM 1694 C C . VAL A 1 228 ? -12.793 -13.711 -7.668 1.00 93.00 228 VAL A C 1
ATOM 1696 O O . VAL A 1 228 ? -13.696 -13.040 -7.163 1.00 93.00 228 VAL A O 1
ATOM 1699 N N . GLY A 1 229 ? -12.949 -14.346 -8.827 1.00 88.88 229 GLY A N 1
ATOM 1700 C CA . GLY A 1 229 ? -14.231 -14.426 -9.512 1.00 88.88 229 GLY A CA 1
ATOM 1701 C C . GLY A 1 229 ? -15.143 -15.513 -8.930 1.00 88.88 229 GLY A C 1
ATOM 1702 O O . GLY A 1 229 ? -14.682 -16.414 -8.232 1.00 88.88 229 GLY A O 1
ATOM 1703 N N . PRO A 1 230 ? -16.446 -15.511 -9.268 1.00 89.00 230 PRO A N 1
ATOM 1704 C CA . PRO A 1 230 ? -17.383 -16.567 -8.855 1.00 89.00 230 PRO A CA 1
ATOM 1705 C C . PRO A 1 230 ? -17.016 -17.981 -9.342 1.00 89.00 230 PRO A C 1
ATOM 1707 O O . PRO A 1 230 ? -17.599 -18.966 -8.897 1.00 89.00 230 PRO A O 1
ATOM 1710 N N . ASP A 1 231 ? -16.096 -18.074 -10.299 1.00 92.31 231 ASP A N 1
ATOM 1711 C CA . ASP A 1 231 ? -15.507 -19.297 -10.840 1.00 92.31 231 ASP A CA 1
ATOM 1712 C C . ASP A 1 231 ? -14.285 -19.793 -10.043 1.00 92.31 231 ASP A C 1
ATOM 1714 O O . ASP A 1 231 ? -13.740 -20.848 -10.369 1.00 92.31 231 ASP A O 1
ATOM 1718 N N . GLY A 1 232 ? -13.863 -19.056 -9.011 1.00 88.44 232 GLY A N 1
ATOM 1719 C CA . GLY A 1 232 ? -12.678 -19.345 -8.206 1.00 88.44 232 GLY A CA 1
ATOM 1720 C C . GLY A 1 232 ? -11.357 -18.986 -8.892 1.00 88.44 232 GLY A C 1
ATOM 1721 O O . GLY A 1 232 ? -10.303 -19.417 -8.431 1.00 88.44 232 GLY A O 1
ATOM 1722 N N . ALA A 1 233 ? -11.385 -18.247 -10.007 1.00 92.12 233 ALA A N 1
ATOM 1723 C CA . ALA A 1 233 ? -10.176 -17.792 -10.686 1.00 92.12 233 ALA A CA 1
ATOM 1724 C C . ALA A 1 233 ? -9.727 -16.416 -10.174 1.00 92.12 233 ALA A C 1
ATOM 1726 O O . ALA A 1 233 ? -10.556 -15.567 -9.847 1.00 92.12 233 ALA A O 1
ATOM 1727 N N . PHE A 1 234 ? -8.415 -16.169 -10.181 1.00 91.00 234 PHE A N 1
ATOM 1728 C CA . PHE A 1 234 ? -7.861 -14.837 -9.939 1.00 91.00 234 PHE A CA 1
ATOM 1729 C C . PHE A 1 234 ? -7.951 -13.966 -11.198 1.00 91.00 234 PHE A C 1
ATOM 1731 O O . PHE A 1 234 ? -7.463 -14.331 -12.270 1.00 91.00 234 PHE A O 1
ATOM 1738 N N . TYR A 1 235 ? -8.526 -12.779 -11.045 1.00 92.31 235 TYR A N 1
ATOM 1739 C CA . TYR A 1 235 ? -8.599 -11.725 -12.047 1.00 92.31 235 TYR A CA 1
ATOM 1740 C C . TYR A 1 235 ? -7.646 -10.611 -11.648 1.00 92.31 235 TYR A C 1
ATOM 1742 O O . TYR A 1 235 ? -7.754 -10.085 -10.545 1.00 92.31 235 TYR A O 1
ATOM 1750 N N . VAL A 1 236 ? -6.729 -10.249 -12.546 1.00 92.00 236 VAL A N 1
ATOM 1751 C CA . VAL A 1 236 ? -5.696 -9.245 -12.267 1.00 92.00 236 VAL A CA 1
ATOM 1752 C C . VAL A 1 236 ? -5.825 -8.054 -13.208 1.00 92.00 236 VAL A C 1
ATOM 1754 O O . VAL A 1 236 ? -5.886 -8.213 -14.429 1.00 92.00 236 VAL A O 1
ATOM 1757 N N . CYS A 1 237 ? -5.840 -6.853 -12.632 1.00 88.81 237 CYS A N 1
ATOM 1758 C CA . CYS A 1 237 ? -5.815 -5.587 -13.356 1.00 88.81 237 CYS A CA 1
ATOM 1759 C C . CYS A 1 237 ? -4.373 -5.099 -13.533 1.00 88.81 237 CYS A C 1
ATOM 1761 O O . CYS A 1 237 ? -3.565 -5.168 -12.609 1.00 88.81 237 CYS A O 1
ATOM 1763 N N . LEU A 1 238 ? -4.068 -4.578 -14.722 1.00 87.50 238 LEU A N 1
ATOM 1764 C CA . LEU A 1 238 ? -2.744 -4.108 -15.129 1.00 87.50 238 LEU A CA 1
ATOM 1765 C C . LEU A 1 238 ? -2.837 -2.653 -15.602 1.00 87.50 238 LEU A C 1
ATOM 1767 O O . LEU A 1 238 ? -3.756 -2.314 -16.355 1.00 87.50 238 LEU A O 1
ATOM 1771 N N . VAL A 1 239 ? -1.874 -1.807 -15.231 1.00 78.75 239 VAL A N 1
ATOM 1772 C CA . VAL A 1 239 ? -1.724 -0.461 -15.805 1.00 78.75 239 VAL A CA 1
ATOM 1773 C C . VAL A 1 239 ? -0.552 -0.480 -16.770 1.00 78.75 239 VAL A C 1
ATOM 1775 O O . VAL A 1 239 ? 0.602 -0.347 -16.396 1.00 78.75 239 VAL A O 1
ATOM 1778 N N . CYS A 1 240 ? -0.840 -0.618 -18.059 1.00 63.84 240 CYS A N 1
ATOM 1779 C CA . CYS A 1 240 ? 0.218 -0.591 -19.060 1.00 63.84 240 CYS A CA 1
ATOM 1780 C C . CYS A 1 240 ? 0.883 0.794 -19.089 1.00 63.84 240 CYS A C 1
ATOM 1782 O O . CYS A 1 240 ? 0.250 1.767 -19.506 1.00 63.84 240 CYS A O 1
ATOM 1784 N N . CYS A 1 241 ? 2.156 0.877 -18.702 1.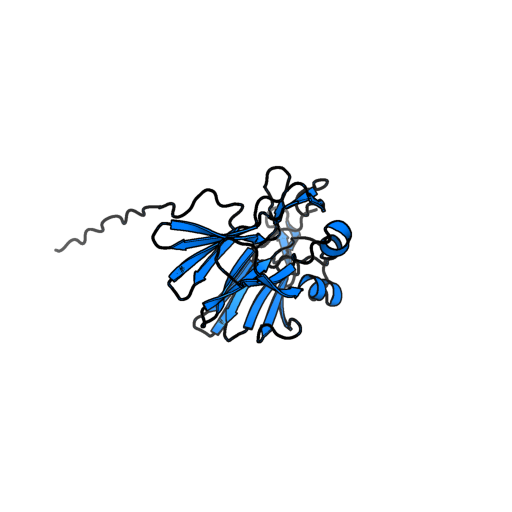00 61.97 241 CYS A N 1
ATOM 1785 C CA . CYS A 1 241 ? 2.976 2.057 -18.945 1.00 61.97 241 CYS A CA 1
ATOM 1786 C C . CYS A 1 241 ? 3.964 1.792 -20.088 1.00 61.97 241 CYS A C 1
ATOM 1788 O O . CYS A 1 241 ? 4.445 0.674 -20.305 1.00 61.97 241 CYS A O 1
ATOM 1790 N N . TRP A 1 242 ? 4.213 2.839 -20.870 1.00 54.88 242 TRP A N 1
ATOM 1791 C CA . TRP A 1 242 ? 5.221 2.826 -21.918 1.00 54.88 242 TRP A CA 1
ATOM 1792 C C . TRP A 1 242 ? 6.565 3.105 -21.252 1.00 54.88 242 TRP A C 1
ATOM 1794 O O . TRP A 1 242 ? 6.730 4.169 -20.656 1.00 54.88 242 TRP A O 1
ATOM 1804 N N . ALA A 1 243 ? 7.518 2.178 -21.341 1.00 49.62 243 ALA A N 1
ATOM 1805 C CA . ALA A 1 243 ? 8.899 2.496 -21.002 1.00 49.62 243 ALA A CA 1
ATOM 1806 C C . ALA A 1 243 ? 9.478 3.318 -22.165 1.00 49.62 243 ALA A C 1
ATOM 1808 O O . ALA A 1 243 ? 9.924 2.766 -23.169 1.00 49.62 243 ALA A O 1
ATOM 1809 N N . GLY A 1 244 ? 9.364 4.644 -22.067 1.00 40.59 244 GLY A N 1
ATOM 1810 C CA . GLY A 1 244 ? 9.932 5.605 -23.011 1.00 40.59 244 GLY A CA 1
ATOM 1811 C C . GLY A 1 244 ? 11.091 6.361 -22.364 1.00 40.59 244 GLY A C 1
ATOM 1812 O O . GLY A 1 244 ? 10.927 6.862 -21.257 1.00 40.59 244 GLY A O 1
ATOM 1813 N N . HIS A 1 245 ? 12.224 6.371 -23.072 1.00 34.69 245 HIS A N 1
ATOM 1814 C CA . HIS A 1 245 ? 13.553 6.915 -22.747 1.00 34.69 245 HIS A CA 1
ATOM 1815 C C . HIS A 1 245 ? 13.648 8.172 -21.872 1.00 34.69 245 HIS A C 1
ATOM 1817 O O . HIS A 1 245 ? 12.886 9.135 -22.112 1.00 34.69 245 HIS A O 1
#

Solvent-accessible surface area (backbone atoms only — not comparable to full-atom values): 13229 Å² total; per-residue (Å²): 138,86,83,85,81,85,73,83,82,80,84,80,89,79,83,76,68,77,93,68,42,52,67,56,37,73,34,66,42,87,88,67,38,39,34,35,14,13,8,4,39,12,44,87,52,51,51,45,77,37,80,88,41,90,95,43,54,24,15,27,22,58,44,4,32,34,33,40,36,48,98,85,43,65,45,60,25,28,30,56,38,59,9,27,4,32,91,88,30,48,84,46,27,10,30,23,23,50,43,44,46,98,89,57,55,38,34,35,30,17,15,50,62,38,39,45,64,49,36,65,75,54,50,63,48,84,70,48,24,20,38,30,36,53,74,54,74,79,40,45,76,48,65,44,83,60,42,59,53,33,60,48,39,74,76,59,42,87,70,70,69,71,63,28,34,17,35,42,27,67,40,60,53,95,64,23,44,37,36,28,25,29,43,45,25,31,39,33,34,26,52,72,75,42,83,74,77,41,82,75,47,70,54,71,68,42,80,43,68,40,91,87,80,66,47,80,36,48,31,44,39,36,40,59,38,66,46,74,46,100,86,74,45,82,48,72,44,63,52,77,43,75,66,72,135

Secondary structure (DSSP, 8-state):
-PPP-PPP--PPP-----S-SSEEEEEE-TTS-EEEEE-----SS-EEE-SSSTT-EEEEEEEEEEEEEETTEEEEEEEEEEEEE-TTS-S-BSEEEEEE-TT--EEEEE---B-HHHIIIII--TTTTEEEEE---SSS--EEEEEEHHHHHHHH-TTSS---B-EEEEEEETTEEEEEETTTTEEEEEETT-SSPEEEEE---EEEE-TTT--EEEEE--EEEEEE-TTS-EEEEE--EEE--

pLDDT: mean 92.01, std 10.86, range [34.69, 98.75]

Mean predicted aligned error: 5.75 Å